Protein AF-G7VE55-F1 (afdb_monomer)

Organism: NCBI:txid1104324

pLDDT: mean 76.57, std 18.12, range [27.67, 95.88]

Solvent-accessible surface area (backbone atoms only — not comparable to full-atom values): 15806 Å² total; per-residue (Å²): 98,68,76,62,34,74,70,38,72,65,51,42,51,53,48,52,54,38,48,57,57,27,47,73,71,33,71,73,49,40,61,50,49,56,53,46,47,40,43,38,51,53,49,50,61,70,56,40,58,65,84,41,63,71,64,23,64,43,76,74,41,86,75,39,80,82,61,59,32,61,44,25,42,43,33,52,44,41,14,48,36,43,35,53,78,67,72,51,61,45,34,48,54,62,39,51,58,42,7,69,67,41,41,49,33,52,53,55,31,46,53,55,29,52,76,72,72,45,66,51,67,63,46,43,48,57,48,42,52,68,49,48,18,56,54,48,45,57,56,40,31,50,44,61,20,36,55,81,72,46,46,70,58,36,59,75,35,75,62,56,39,59,64,43,78,56,85,88,53,102,61,61,59,34,49,72,26,17,62,32,44,16,51,22,48,22,52,51,45,20,66,74,68,65,40,70,59,32,57,62,9,35,51,52,20,46,45,46,49,53,38,45,46,50,55,39,52,65,48,30,74,78,51,94,51,70,69,57,45,44,54,52,27,42,55,48,42,52,53,45,45,52,56,56,52,51,54,35,61,67,46,90,49,67,77,54,48,67,52,52,67,46,52,46,61,69,26,39,28,47,40,34,49,50,48,29,46,71,67,43,65,86,63,72,79,65,61,53,56,54,49,57,57,52,66,71,75,109

Sequence (298 aa):
MQKFLEHDPLYQELWNIAISEVSKVGPEYETWFRNIVARQMTFLLSLSPAHDWKSLLHEMYKIKDEPLVQLTFLDLAESIILQHVLSRSTVAHIYLYGSSRFRKQMIEASEKMKDAGEDFDKFHENMITKKVAPAIYSILSALNLISSVIDEKISSYPVLGKIVVSGGLRAKVTVQTGIGASFSKALLHGIASKTNLYIPGFFISTLIGNCLLAEMWSLAVAQEKIANIVQEALVRHNSLTVRITGTIKKSQKLSMRELHNHYEPADGVRDAVLAFLLINTAEKSADEIALSDLLRII

Secondary structure (DSSP, 8-state):
-HHHHTT-HHHHHHHHHHHHHHHHH-HHHHHHHHHHHHHHHHHHHHT-TTT-TTGGGSEEEEEETTTTEEEEHHHHHHHHHHHHHTT--EEHHHHHTT-HHHHHHHHHHHHHHHHTT--HHHHIIIIIIIIIHHHHHHHHHTTT---HHHHHHHTTSTTHHHH--STT----EE---HHHHHHHHHHHHHHHH-SSTHHHHHHHHHHHHHHHHHHHHHHHTT---HHHHHHHHHHHHHHHHHHHHHHHHT-S-HHHHTPPP---HHHHHHHHHHHHHHHHTTS-THHHHHHHHHTTT-

Nearest PDB structures (foldseek):
  3w9j-assembly2_E  TM=2.842E-01  e=4.969E+00  Pseudomonas aeruginosa PAO1
  5e8h-assembly1_A  TM=1.871E-01  e=2.336E+00  Arabidopsis thaliana

Foldseek 3Di:
DVVVCVVDVLSVVLVVVLLVLLVVLHPVLSVVLVQLLVLQLVLLVQLQVQPDVVSQVDFPDFQDDVLTQTDGSPLLLQLLLQCLVVVAKFFQLVSSVSGPVNVVSLVVVVVVCVVVVHDSVVSCCVRRQVPVSVVSQVSCVSLVQFDPLCQVLQCVQVLSVVSHVPPPDPTGIGHQALSSSLSSVLNVCCVVVSDPLSSVLSSLQSSLQSSLLSVLLSVLLVDDALVVLLVSLLVSSVVSCCVSLVSQCPDPDPSSNPRHNSRDSVSSSRSSSVSSCVNDSVDDNPNSVVVVVVVVVD

Structure (mmCIF, N/CA/C/O backbone):
data_AF-G7VE55-F1
#
_entry.id   AF-G7VE55-F1
#
loop_
_atom_site.group_PDB
_atom_site.id
_atom_site.type_symbol
_atom_site.label_atom_id
_atom_site.label_alt_id
_atom_site.label_comp_id
_atom_site.label_asym_id
_atom_site.label_entity_id
_atom_site.label_seq_id
_atom_site.pdbx_PDB_ins_code
_atom_site.Cartn_x
_atom_site.Cartn_y
_atom_site.Cartn_z
_atom_site.occupancy
_atom_site.B_iso_or_equiv
_atom_site.auth_seq_id
_atom_site.auth_comp_id
_atom_site.auth_asym_id
_atom_site.auth_atom_id
_atom_site.pdbx_PDB_model_num
ATOM 1 N N . MET A 1 1 ? 3.834 -13.055 10.697 1.00 84.69 1 MET A N 1
ATOM 2 C CA . MET A 1 1 ? 2.942 -12.307 11.606 1.00 84.69 1 MET A CA 1
ATOM 3 C C . MET A 1 1 ? 3.189 -12.634 13.070 1.00 84.69 1 MET A C 1
ATOM 5 O O . MET A 1 1 ? 3.577 -11.742 13.800 1.00 84.69 1 MET A O 1
ATOM 9 N N . GLN A 1 2 ? 3.058 -13.891 13.499 1.00 86.38 2 GLN A N 1
ATOM 10 C CA . GLN A 1 2 ? 3.239 -14.272 14.907 1.00 86.38 2 GLN A CA 1
ATOM 11 C C . GLN A 1 2 ? 4.578 -13.814 15.519 1.00 86.38 2 GLN A C 1
ATOM 13 O O . GLN A 1 2 ? 4.568 -13.104 16.515 1.00 86.38 2 GLN A O 1
ATOM 18 N N . LYS A 1 3 ? 5.704 -14.050 14.830 1.00 86.25 3 LYS A N 1
ATOM 19 C CA . LYS A 1 3 ? 7.027 -13.531 15.242 1.00 86.25 3 LYS A CA 1
ATOM 20 C C . LYS A 1 3 ? 7.084 -12.006 15.437 1.00 86.25 3 LYS A C 1
ATOM 22 O O . LYS A 1 3 ? 7.893 -11.525 16.216 1.00 86.25 3 LYS A O 1
ATOM 27 N N . PHE A 1 4 ? 6.274 -11.245 14.695 1.00 87.50 4 PHE A N 1
ATOM 28 C CA . PHE A 1 4 ? 6.198 -9.788 14.838 1.00 87.50 4 PHE A CA 1
ATOM 29 C C . PHE A 1 4 ? 5.395 -9.404 16.085 1.00 87.50 4 PHE A C 1
ATOM 31 O O . PHE A 1 4 ? 5.828 -8.546 16.841 1.00 87.50 4 PHE A O 1
ATOM 38 N N . LEU A 1 5 ? 4.264 -10.071 16.334 1.00 90.69 5 LEU A N 1
ATOM 39 C CA . LEU A 1 5 ? 3.436 -9.834 17.522 1.00 90.69 5 LEU A CA 1
ATOM 40 C C . LEU A 1 5 ? 4.159 -10.216 18.822 1.00 90.69 5 LEU A C 1
ATOM 42 O O . LEU A 1 5 ? 4.032 -9.522 19.821 1.00 90.69 5 LEU A O 1
ATOM 46 N N . GLU A 1 6 ? 4.966 -11.277 18.789 1.00 90.31 6 GLU A N 1
ATOM 47 C CA . GLU A 1 6 ? 5.789 -11.728 19.921 1.00 90.31 6 GLU A CA 1
ATOM 48 C C . GLU A 1 6 ? 6.955 -10.773 20.237 1.00 90.31 6 GLU A C 1
ATOM 50 O O . GLU A 1 6 ? 7.557 -10.868 21.305 1.00 90.31 6 GLU A O 1
ATOM 55 N N . HIS A 1 7 ? 7.281 -9.842 19.332 1.00 86.69 7 HIS A N 1
ATOM 56 C CA . HIS A 1 7 ? 8.402 -8.918 19.505 1.00 86.69 7 HIS A CA 1
ATOM 57 C C . HIS A 1 7 ? 8.146 -7.850 20.580 1.00 86.69 7 HIS A C 1
ATOM 59 O O . HIS A 1 7 ? 9.084 -7.400 21.239 1.00 86.69 7 HIS A O 1
ATOM 65 N N . ASP A 1 8 ? 6.891 -7.430 20.761 1.00 87.88 8 ASP A N 1
ATOM 66 C CA . ASP A 1 8 ? 6.501 -6.477 21.799 1.00 87.88 8 ASP A CA 1
ATOM 67 C C . ASP A 1 8 ? 5.078 -6.784 22.300 1.00 87.88 8 ASP A C 1
ATOM 69 O O . ASP A 1 8 ? 4.161 -6.858 21.476 1.00 87.88 8 ASP A O 1
ATOM 73 N N . PRO A 1 9 ? 4.850 -6.911 23.626 1.00 89.19 9 PRO A N 1
ATOM 74 C CA . PRO A 1 9 ? 3.518 -7.157 24.182 1.00 89.19 9 PRO A CA 1
ATOM 75 C C . PRO A 1 9 ? 2.457 -6.150 23.726 1.00 89.19 9 PRO A C 1
ATOM 77 O O . PRO A 1 9 ? 1.293 -6.522 23.574 1.00 89.19 9 PRO A O 1
ATOM 80 N N . LEU A 1 10 ? 2.852 -4.899 23.448 1.00 90.88 10 LEU A N 1
ATOM 81 C CA . LEU A 1 10 ? 1.933 -3.889 22.933 1.00 90.88 10 LEU A CA 1
ATOM 82 C C . LEU A 1 10 ? 1.351 -4.305 21.578 1.00 90.88 10 LEU A C 1
ATOM 84 O O . LEU A 1 10 ? 0.168 -4.099 21.340 1.00 90.88 10 LEU A O 1
ATOM 88 N N . TYR A 1 11 ? 2.132 -4.918 20.685 1.00 92.81 11 TYR A N 1
ATOM 89 C CA . TYR A 1 11 ? 1.616 -5.334 19.378 1.00 92.81 11 TYR A CA 1
ATOM 90 C C . TYR A 1 11 ? 0.546 -6.412 19.506 1.00 92.81 11 TYR A C 1
ATOM 92 O O . TYR A 1 11 ? -0.457 -6.358 18.796 1.00 92.81 11 TYR A O 1
ATOM 100 N N . GLN A 1 12 ? 0.730 -7.352 20.435 1.00 93.88 12 GLN A N 1
ATOM 101 C C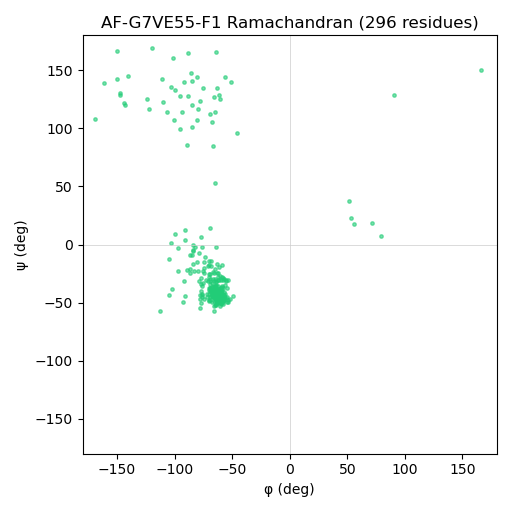A . GLN A 1 12 ? -0.273 -8.368 20.727 1.00 93.88 12 GLN A CA 1
ATOM 102 C C . GLN A 1 12 ? -1.545 -7.752 21.327 1.00 93.88 12 GLN A C 1
ATOM 104 O O . GLN A 1 12 ? -2.650 -8.146 20.959 1.00 93.88 12 GLN A O 1
ATOM 109 N N . GLU A 1 13 ? -1.408 -6.765 22.214 1.00 93.31 13 GLU A N 1
ATOM 110 C CA . GLU A 1 13 ? -2.546 -6.038 22.783 1.00 93.31 13 GLU A CA 1
ATOM 111 C C . GLU A 1 13 ? -3.335 -5.283 21.702 1.00 93.31 13 GLU A C 1
ATOM 113 O O . GLU A 1 13 ? -4.549 -5.457 21.588 1.00 93.31 13 GLU A O 1
ATOM 118 N N . LEU A 1 14 ? -2.651 -4.508 20.852 1.00 94.50 14 LEU A N 1
ATOM 119 C CA . LEU A 1 14 ? -3.276 -3.776 19.744 1.00 94.50 14 LEU A CA 1
ATOM 120 C C . LEU A 1 14 ? -3.947 -4.723 18.742 1.00 94.50 14 LEU A C 1
ATOM 122 O O . LEU A 1 14 ? -5.053 -4.450 18.275 1.00 94.50 14 LEU A O 1
ATOM 126 N N . TRP A 1 15 ? -3.308 -5.855 18.447 1.00 95.25 15 TRP A N 1
ATOM 127 C CA . TRP A 1 15 ? -3.880 -6.904 17.610 1.00 95.25 15 TRP A CA 1
ATOM 128 C C . TRP A 1 15 ? -5.181 -7.456 18.193 1.00 95.25 15 TRP A C 1
ATOM 130 O O . TRP A 1 15 ? -6.168 -7.588 17.475 1.00 95.25 15 TRP A O 1
ATOM 140 N N . ASN A 1 16 ? -5.212 -7.741 19.496 1.00 94.19 16 ASN A N 1
ATOM 141 C CA . ASN A 1 16 ? -6.403 -8.263 20.164 1.00 94.19 16 ASN A CA 1
ATOM 142 C C . ASN A 1 16 ? -7.556 -7.247 20.169 1.00 94.19 16 ASN A C 1
ATOM 144 O O . ASN A 1 16 ? -8.705 -7.639 19.971 1.00 94.19 16 ASN A O 1
ATOM 148 N N . ILE A 1 17 ? -7.256 -5.953 20.342 1.00 93.94 17 ILE A N 1
ATOM 149 C CA . ILE A 1 17 ? -8.248 -4.877 20.203 1.00 93.94 17 ILE A CA 1
ATOM 150 C C . ILE A 1 17 ? -8.840 -4.897 18.792 1.00 93.94 17 ILE A C 1
ATOM 152 O O . ILE A 1 17 ? -10.057 -4.932 18.642 1.00 93.94 17 ILE A O 1
ATOM 156 N N . ALA A 1 18 ? -7.990 -4.922 17.764 1.00 94.19 18 ALA A N 1
ATOM 157 C CA . ALA A 1 18 ? -8.434 -4.909 16.375 1.00 94.19 18 ALA A CA 1
ATOM 158 C C . ALA A 1 18 ? -9.285 -6.139 16.019 1.00 94.19 18 ALA A C 1
ATOM 160 O O . ALA A 1 18 ? -10.362 -5.993 15.449 1.00 94.19 18 ALA A O 1
ATOM 161 N N . ILE A 1 19 ? -8.851 -7.338 16.426 1.00 93.38 19 ILE A N 1
ATOM 162 C CA . ILE A 1 19 ? -9.630 -8.569 16.246 1.00 93.38 19 ILE A CA 1
ATOM 163 C C . ILE A 1 19 ? -11.000 -8.442 16.910 1.00 93.38 19 ILE A C 1
ATOM 165 O O . ILE A 1 19 ? -11.992 -8.712 16.252 1.00 93.38 19 ILE A O 1
ATOM 169 N N . SER A 1 20 ? -11.067 -7.966 18.157 1.00 92.88 20 SER A N 1
ATOM 170 C CA . SER A 1 20 ? -12.337 -7.776 18.869 1.00 92.88 20 SER A CA 1
ATOM 171 C C . SER A 1 20 ? -13.302 -6.844 18.129 1.00 92.88 20 SER A C 1
ATOM 173 O O . SER A 1 20 ? -14.504 -7.096 18.114 1.00 92.88 20 SER A O 1
ATOM 175 N N . GLU A 1 21 ? -12.807 -5.783 17.485 1.00 91.06 21 GLU A N 1
ATOM 176 C CA . GLU A 1 21 ? -13.653 -4.911 16.658 1.00 91.06 21 GLU A CA 1
ATOM 177 C C . GLU A 1 21 ? -14.156 -5.624 15.399 1.00 91.06 21 GLU A C 1
ATOM 179 O O . GLU A 1 21 ? -15.346 -5.573 15.098 1.00 91.06 21 GLU A O 1
ATOM 184 N N . VAL A 1 22 ? -13.283 -6.353 14.704 1.00 87.50 22 VAL A N 1
ATOM 185 C CA . VAL A 1 22 ? -13.653 -7.100 13.494 1.00 87.50 22 VAL A CA 1
ATOM 186 C C . VAL A 1 22 ? -14.645 -8.227 13.807 1.00 87.50 22 VAL A C 1
ATOM 188 O O . VAL A 1 22 ? -15.605 -8.416 13.062 1.00 87.50 22 VAL A O 1
ATOM 191 N N . SER A 1 23 ? -14.486 -8.922 14.937 1.00 89.19 23 SER A N 1
ATOM 192 C CA . SER A 1 23 ? -15.403 -9.973 15.398 1.00 89.19 23 SER A CA 1
ATOM 193 C C . SER A 1 23 ? -16.839 -9.476 15.576 1.00 89.19 23 SER A C 1
ATOM 195 O O . SER A 1 23 ? -17.777 -10.249 15.397 1.00 89.19 23 SER A O 1
ATOM 197 N N . LYS A 1 24 ? -17.035 -8.192 15.920 1.00 90.06 24 LYS A N 1
ATOM 198 C CA . LYS A 1 24 ? -18.376 -7.592 16.053 1.00 90.06 24 LYS A CA 1
ATOM 199 C C . LYS A 1 24 ? -19.085 -7.446 14.708 1.00 90.06 24 LYS A C 1
ATOM 201 O O . LYS A 1 24 ? -20.310 -7.382 14.692 1.00 90.06 24 LYS A O 1
ATOM 206 N N . VAL A 1 25 ? -18.332 -7.358 13.610 1.00 84.62 25 VAL A N 1
ATOM 207 C CA . VAL A 1 25 ? -18.880 -7.280 12.249 1.00 84.62 25 VAL A CA 1
ATOM 208 C C . VAL A 1 25 ? -19.315 -8.667 11.777 1.00 84.62 25 VAL A C 1
ATOM 210 O O . VAL A 1 25 ? -20.423 -8.817 11.271 1.00 84.62 25 VAL A O 1
ATOM 213 N N . GLY A 1 26 ? -18.460 -9.674 11.969 1.00 79.19 26 GLY A N 1
ATOM 214 C CA . GLY A 1 26 ? -18.761 -11.070 11.655 1.00 79.19 26 GLY A CA 1
ATOM 215 C C . GLY A 1 26 ? -17.508 -11.959 11.660 1.00 79.19 26 GLY A C 1
ATOM 216 O O . GLY A 1 26 ? -16.412 -11.479 11.349 1.00 79.19 26 GLY A O 1
ATOM 217 N N . PRO A 1 27 ? -17.630 -13.256 11.998 1.00 80.56 27 PRO A N 1
ATOM 218 C CA . PRO A 1 27 ? -16.492 -14.177 12.100 1.00 80.56 27 PRO A CA 1
ATOM 219 C C . PRO A 1 27 ? -15.733 -14.375 10.775 1.00 80.56 27 PRO A C 1
ATOM 221 O O . PRO A 1 27 ? -14.526 -14.627 10.770 1.00 80.56 27 PRO A O 1
ATOM 224 N N . GLU A 1 28 ? -16.401 -14.227 9.632 1.00 74.81 28 GLU A N 1
ATOM 225 C CA . GLU A 1 28 ? -15.794 -14.294 8.302 1.00 74.81 28 GLU A CA 1
ATOM 226 C C . GLU A 1 28 ? -14.776 -13.168 8.056 1.00 74.81 28 GLU A C 1
ATOM 228 O O . GLU A 1 28 ? -13.754 -13.384 7.392 1.00 74.81 28 GLU A O 1
ATOM 233 N N . TYR A 1 29 ? -14.992 -11.992 8.656 1.00 77.00 29 TYR A N 1
ATOM 234 C CA . TYR A 1 29 ? -14.091 -10.850 8.522 1.00 77.00 29 TYR A CA 1
ATOM 235 C C . TYR A 1 29 ? -12.807 -11.038 9.327 1.00 77.00 29 TYR A C 1
ATOM 237 O O . TYR A 1 29 ? -11.775 -10.494 8.942 1.00 77.00 29 TYR A O 1
ATOM 245 N N . GLU A 1 30 ? -12.808 -11.853 10.387 1.00 82.25 30 GLU A N 1
ATOM 246 C CA . GLU A 1 30 ? -11.589 -12.124 11.152 1.00 82.25 30 GLU A CA 1
ATOM 247 C C . GLU A 1 30 ? -10.531 -12.833 10.306 1.00 82.25 30 GLU A C 1
ATOM 249 O O . GLU A 1 30 ? -9.365 -12.436 10.293 1.00 82.25 30 GLU A O 1
ATOM 254 N N . THR A 1 31 ? -10.920 -13.885 9.581 1.00 76.00 31 THR A N 1
ATOM 255 C CA . THR A 1 31 ? -9.981 -14.643 8.739 1.00 76.00 31 THR A CA 1
ATOM 256 C C . THR A 1 31 ? -9.416 -13.756 7.634 1.00 76.00 31 THR A C 1
ATOM 258 O O . THR A 1 31 ? -8.207 -13.760 7.381 1.00 76.00 31 THR A O 1
ATOM 261 N N . TRP A 1 32 ? -10.277 -12.951 7.006 1.00 80.56 32 TRP A N 1
ATOM 262 C CA . TRP A 1 32 ? -9.867 -11.959 6.016 1.00 80.56 32 TRP A CA 1
ATOM 263 C C . TRP A 1 32 ? -8.887 -10.939 6.609 1.00 80.56 32 TRP A C 1
ATOM 265 O O . TRP A 1 32 ? -7.796 -10.760 6.065 1.00 80.56 32 TRP A O 1
ATOM 275 N N . PHE A 1 33 ? -9.228 -10.349 7.756 1.00 82.31 33 PHE A N 1
ATOM 276 C CA . PHE A 1 33 ? -8.419 -9.346 8.445 1.00 82.31 33 PHE A CA 1
ATOM 277 C C . PHE A 1 33 ? -7.025 -9.886 8.778 1.00 82.31 33 PHE A C 1
ATOM 279 O O . PHE A 1 33 ? -6.008 -9.262 8.470 1.00 82.31 33 PHE A O 1
ATOM 286 N N . ARG A 1 34 ? -6.951 -11.098 9.343 1.00 84.75 34 ARG A N 1
ATOM 287 C CA . ARG A 1 34 ? -5.673 -11.737 9.690 1.00 84.75 34 ARG A CA 1
ATOM 288 C C . ARG A 1 34 ? -4.781 -11.904 8.465 1.00 84.75 34 ARG A C 1
ATOM 290 O O . ARG A 1 34 ? -3.591 -11.587 8.518 1.00 84.75 34 ARG A O 1
ATOM 297 N N . ASN A 1 35 ? -5.361 -12.381 7.367 1.00 77.75 35 ASN A N 1
ATOM 298 C CA . ASN A 1 35 ? -4.646 -12.609 6.119 1.00 77.75 35 ASN A CA 1
ATOM 299 C C . ASN A 1 35 ? -4.172 -11.300 5.484 1.00 77.75 35 ASN A C 1
ATOM 301 O O . ASN A 1 35 ? -3.024 -11.222 5.043 1.00 77.75 35 ASN A O 1
ATOM 305 N N . ILE A 1 36 ? -5.028 -10.277 5.437 1.00 80.38 36 ILE A N 1
ATOM 306 C CA . ILE A 1 36 ? -4.693 -9.032 4.747 1.00 80.38 36 ILE A CA 1
ATOM 307 C C . ILE A 1 36 ? -3.649 -8.219 5.515 1.00 80.38 36 ILE A C 1
ATOM 309 O O . ILE A 1 36 ? -2.669 -7.784 4.912 1.00 80.38 36 ILE A O 1
ATOM 313 N N . VAL A 1 37 ? -3.763 -8.118 6.844 1.00 85.44 37 VAL A N 1
ATOM 314 C CA . VAL A 1 37 ? -2.759 -7.416 7.657 1.00 85.44 37 VAL A CA 1
ATOM 315 C C . VAL A 1 37 ? -1.415 -8.142 7.589 1.00 85.44 37 VAL A C 1
ATOM 317 O O . VAL A 1 37 ? -0.374 -7.506 7.430 1.00 85.44 37 VAL A O 1
ATOM 320 N N . ALA A 1 38 ? -1.410 -9.480 7.639 1.00 84.00 38 ALA A N 1
ATOM 321 C CA . ALA A 1 38 ? -0.177 -10.250 7.490 1.00 84.00 38 ALA A CA 1
ATOM 322 C C . ALA A 1 38 ? 0.505 -9.986 6.137 1.00 84.00 38 ALA A C 1
ATOM 324 O O . ALA A 1 38 ? 1.717 -9.780 6.106 1.00 84.00 38 ALA A O 1
ATOM 325 N N . ARG A 1 39 ? -0.258 -9.941 5.036 1.00 81.62 39 ARG A N 1
ATOM 326 C CA . ARG A 1 39 ? 0.268 -9.627 3.696 1.00 81.62 39 ARG A CA 1
ATOM 327 C C . ARG A 1 39 ? 0.837 -8.213 3.621 1.00 81.62 39 ARG A C 1
ATOM 329 O O . ARG A 1 39 ? 1.962 -8.051 3.159 1.00 81.62 39 ARG A O 1
ATOM 336 N N . GLN A 1 40 ? 0.103 -7.218 4.116 1.00 85.31 40 GLN A N 1
ATOM 337 C CA . GLN A 1 40 ? 0.536 -5.817 4.127 1.00 85.31 40 GLN A CA 1
ATOM 338 C C . GLN A 1 40 ? 1.826 -5.629 4.936 1.00 85.31 40 GLN A C 1
ATOM 340 O O . GLN A 1 40 ? 2.764 -4.987 4.465 1.00 85.31 40 GLN A O 1
ATOM 345 N N . MET A 1 41 ? 1.915 -6.250 6.117 1.00 89.56 41 MET A N 1
ATOM 346 C CA . MET A 1 41 ? 3.120 -6.204 6.947 1.00 89.56 41 MET A CA 1
ATOM 347 C C . MET A 1 41 ? 4.301 -6.931 6.310 1.00 89.56 41 MET A C 1
ATOM 349 O O . MET A 1 41 ? 5.407 -6.395 6.299 1.00 89.56 41 MET A O 1
ATOM 353 N N . THR A 1 42 ? 4.091 -8.125 5.746 1.00 84.75 42 THR A N 1
ATOM 354 C CA . THR A 1 42 ? 5.139 -8.834 4.998 1.00 84.75 42 THR A CA 1
ATOM 355 C C . THR A 1 42 ? 5.663 -7.971 3.860 1.00 84.75 42 THR A C 1
ATOM 357 O O . THR A 1 42 ? 6.872 -7.864 3.689 1.00 84.75 42 THR A O 1
ATOM 360 N N . PHE A 1 43 ? 4.772 -7.309 3.127 1.00 83.88 43 PHE A N 1
ATOM 361 C CA . PHE A 1 43 ? 5.171 -6.481 2.005 1.00 83.88 43 PHE A CA 1
ATOM 362 C C . PHE A 1 43 ? 5.948 -5.232 2.434 1.00 83.88 43 PHE A C 1
ATOM 364 O O . PHE A 1 43 ? 6.954 -4.903 1.808 1.00 83.88 43 PHE A O 1
ATOM 371 N N . LEU A 1 44 ? 5.559 -4.582 3.540 1.00 87.62 44 LEU A N 1
ATOM 372 C CA . LEU A 1 44 ? 6.333 -3.460 4.084 1.00 87.62 44 LEU A CA 1
ATOM 373 C C . LEU A 1 44 ? 7.736 -3.916 4.472 1.00 87.62 44 LEU A C 1
ATOM 375 O O . LEU A 1 44 ? 8.706 -3.237 4.155 1.00 87.62 44 LEU A O 1
ATOM 379 N N . LEU A 1 45 ? 7.850 -5.067 5.135 1.00 86.38 45 LEU A N 1
ATOM 380 C CA . LEU A 1 45 ? 9.140 -5.621 5.533 1.00 86.38 45 LEU A CA 1
ATOM 381 C C . LEU A 1 45 ? 10.010 -5.964 4.316 1.00 86.38 45 LEU A C 1
ATOM 383 O O . LEU A 1 45 ? 11.206 -5.701 4.344 1.00 86.38 45 LEU A O 1
ATOM 387 N N . SER A 1 46 ? 9.424 -6.482 3.233 1.00 83.06 46 SER A N 1
ATOM 388 C CA . SER A 1 46 ? 10.143 -6.751 1.978 1.00 83.06 46 SER A CA 1
ATOM 389 C C . SER A 1 46 ? 10.621 -5.485 1.264 1.00 83.06 46 SER A C 1
ATOM 391 O O . SER A 1 46 ? 11.638 -5.528 0.580 1.00 83.06 46 SER A O 1
ATOM 393 N N . LEU A 1 47 ? 9.906 -4.369 1.416 1.00 83.25 47 LEU A N 1
ATOM 394 C CA . LEU A 1 47 ? 10.272 -3.071 0.839 1.00 83.25 47 LEU A CA 1
ATOM 395 C C . LEU A 1 47 ? 10.958 -2.135 1.842 1.00 83.25 47 LEU A C 1
ATOM 397 O O . LEU A 1 47 ? 11.159 -0.961 1.546 1.00 83.25 47 LEU A O 1
ATOM 401 N N . SER A 1 48 ? 11.301 -2.641 3.027 1.00 79.94 48 SER A N 1
ATOM 402 C CA . SER A 1 48 ? 11.788 -1.857 4.154 1.00 79.94 48 SER A CA 1
ATOM 403 C C . SER A 1 48 ? 13.190 -1.299 3.874 1.00 79.94 48 SER A C 1
ATOM 405 O O . SER A 1 48 ? 14.160 -2.060 3.862 1.00 79.94 48 SER A O 1
ATOM 407 N N . PRO A 1 49 ? 13.354 0.029 3.730 1.00 67.19 49 PRO A N 1
ATOM 408 C CA . PRO A 1 49 ? 14.671 0.639 3.533 1.00 67.19 49 PRO A CA 1
ATOM 409 C C . PRO A 1 49 ? 15.633 0.482 4.720 1.00 67.19 49 PRO A C 1
ATOM 411 O O . PRO A 1 49 ? 16.843 0.649 4.582 1.00 67.19 49 PRO A O 1
ATOM 414 N N . ALA A 1 50 ? 15.102 0.224 5.913 1.00 61.72 50 ALA A N 1
ATOM 415 C CA . ALA A 1 50 ? 15.818 0.476 7.159 1.00 61.72 50 ALA A CA 1
ATOM 416 C C . ALA A 1 50 ? 16.732 -0.666 7.626 1.00 61.72 50 ALA A C 1
ATOM 418 O O . ALA A 1 50 ? 17.508 -0.475 8.559 1.00 61.72 50 ALA A O 1
ATOM 419 N N . HIS A 1 51 ? 16.668 -1.830 6.978 1.00 55.53 51 HIS A N 1
ATOM 420 C CA . HIS A 1 51 ? 17.536 -2.959 7.317 1.00 55.53 51 HIS A CA 1
ATOM 421 C C . HIS A 1 51 ? 18.695 -3.112 6.333 1.00 55.53 51 HIS A C 1
ATOM 423 O O . HIS A 1 51 ? 19.808 -3.379 6.774 1.00 55.53 51 HIS A O 1
ATOM 429 N N . ASP A 1 52 ? 18.469 -2.889 5.034 1.00 66.88 52 ASP A N 1
ATOM 430 C CA . ASP A 1 52 ? 19.542 -2.869 4.041 1.00 66.88 52 ASP A CA 1
ATOM 431 C C . ASP A 1 52 ? 19.047 -2.339 2.687 1.00 66.88 52 ASP A C 1
ATOM 433 O O . ASP A 1 52 ? 18.366 -3.044 1.942 1.00 66.88 52 ASP A O 1
ATOM 437 N N . TRP A 1 53 ? 19.437 -1.123 2.305 1.00 73.19 53 TRP A N 1
ATOM 438 C CA . TRP A 1 53 ? 19.114 -0.590 0.976 1.00 73.19 53 TRP A CA 1
ATOM 439 C C . TRP A 1 53 ? 19.663 -1.454 -0.162 1.00 73.19 53 TRP A C 1
ATOM 441 O O . TRP A 1 53 ? 19.091 -1.482 -1.251 1.00 73.19 53 TRP A O 1
ATOM 451 N N . LYS A 1 54 ? 20.770 -2.174 0.075 1.00 78.12 54 LYS A N 1
ATOM 452 C CA . LYS A 1 54 ? 21.338 -3.086 -0.920 1.00 78.12 54 LYS A CA 1
ATOM 453 C C . LYS A 1 54 ? 20.438 -4.294 -1.137 1.00 78.12 54 LYS A C 1
ATOM 455 O O . LYS A 1 54 ? 20.360 -4.769 -2.264 1.00 78.12 54 LYS A O 1
ATOM 460 N N . SER A 1 55 ? 19.706 -4.743 -0.117 1.00 78.88 55 SER A N 1
ATOM 461 C CA . SER A 1 55 ? 18.725 -5.824 -0.269 1.00 78.88 55 SER A CA 1
ATOM 462 C C . SER A 1 55 ? 17.593 -5.446 -1.232 1.00 78.88 55 SER A C 1
ATOM 464 O O . SER A 1 55 ? 17.122 -6.295 -1.985 1.00 78.88 55 SER A O 1
ATOM 466 N N . LEU A 1 56 ? 17.234 -4.158 -1.313 1.00 84.06 56 LEU A N 1
ATOM 467 C CA . LEU A 1 56 ? 16.244 -3.666 -2.275 1.00 84.06 56 LEU A CA 1
ATOM 468 C C . LEU A 1 56 ? 16.753 -3.688 -3.724 1.00 84.06 56 LEU A C 1
ATOM 470 O O . LEU A 1 56 ? 15.952 -3.655 -4.655 1.00 84.06 56 LEU A O 1
ATOM 474 N N . LEU A 1 57 ? 18.067 -3.781 -3.951 1.00 86.44 57 LEU A N 1
ATOM 475 C CA . LEU A 1 57 ? 18.634 -3.973 -5.290 1.00 86.44 57 LEU A CA 1
ATOM 476 C C . LEU A 1 57 ? 18.496 -5.415 -5.795 1.00 86.44 57 LEU A C 1
ATOM 478 O O . LEU A 1 57 ? 18.903 -5.687 -6.923 1.00 86.44 57 LEU A O 1
ATOM 482 N N . HIS A 1 58 ? 17.935 -6.328 -4.998 1.00 87.81 58 HIS A N 1
ATOM 483 C CA . HIS A 1 58 ? 17.671 -7.685 -5.450 1.00 87.81 58 HIS A CA 1
ATOM 484 C C . HIS A 1 58 ? 16.661 -7.692 -6.604 1.00 87.81 58 HIS A C 1
ATOM 486 O O . HIS A 1 58 ? 15.642 -6.991 -6.572 1.00 87.81 58 HIS A O 1
ATOM 492 N N . GLU A 1 59 ? 16.974 -8.477 -7.632 1.00 89.06 59 GLU A N 1
ATOM 493 C CA . GLU A 1 59 ? 16.157 -8.608 -8.831 1.00 89.06 59 GLU A CA 1
ATOM 494 C C . GLU A 1 59 ? 14.815 -9.263 -8.485 1.00 89.06 59 GLU A C 1
ATOM 496 O O . GLU A 1 59 ? 14.753 -10.329 -7.879 1.00 89.06 59 GLU A O 1
ATOM 501 N N . MET A 1 60 ? 13.729 -8.605 -8.883 1.00 85.31 60 MET A N 1
ATOM 502 C CA . MET A 1 60 ? 12.387 -9.178 -8.894 1.00 85.31 60 MET A CA 1
ATOM 503 C C . MET A 1 60 ? 12.092 -9.841 -10.238 1.00 85.31 60 MET A C 1
ATOM 505 O O . MET A 1 60 ? 11.515 -10.923 -10.285 1.00 85.31 60 MET A O 1
ATOM 509 N N . TYR A 1 61 ? 12.458 -9.160 -11.329 1.00 85.88 61 TYR A N 1
ATOM 510 C CA . TYR A 1 61 ? 12.253 -9.631 -12.694 1.00 85.88 61 TYR A CA 1
ATOM 511 C C . TYR A 1 61 ? 13.415 -9.217 -13.587 1.00 85.88 61 TYR A C 1
ATOM 513 O O . TYR A 1 61 ? 13.626 -8.024 -13.813 1.00 85.88 61 TYR A O 1
ATOM 521 N N . LYS A 1 62 ? 14.080 -10.201 -14.194 1.00 89.75 62 LYS A N 1
ATOM 522 C CA . LYS A 1 62 ? 14.916 -9.970 -15.370 1.00 89.75 62 LYS A CA 1
ATOM 523 C C . LYS A 1 62 ? 14.046 -9.825 -16.609 1.00 89.75 62 LYS A C 1
ATOM 525 O O . LYS A 1 62 ? 13.248 -10.712 -16.923 1.00 89.75 62 LYS A O 1
ATOM 530 N N . ILE A 1 63 ? 14.178 -8.704 -17.306 1.00 90.06 63 ILE A N 1
ATOM 531 C CA . ILE A 1 63 ? 13.352 -8.382 -18.476 1.00 90.06 63 ILE A CA 1
ATOM 532 C C . ILE A 1 63 ? 14.168 -8.566 -19.752 1.00 90.06 63 ILE A C 1
ATOM 534 O O . ILE A 1 63 ? 13.664 -9.150 -20.712 1.00 90.06 63 ILE A O 1
ATOM 538 N N . LYS A 1 64 ? 15.420 -8.103 -19.750 1.00 88.75 64 LYS A N 1
ATOM 539 C CA . LYS A 1 64 ? 16.369 -8.266 -20.853 1.00 88.75 64 LYS A CA 1
ATOM 540 C C . LYS A 1 64 ? 17.799 -8.311 -20.320 1.00 88.75 64 LYS A C 1
ATOM 542 O O . LYS A 1 64 ? 18.111 -7.598 -19.370 1.00 88.75 64 LYS A O 1
ATOM 547 N N . ASP A 1 65 ? 18.637 -9.153 -20.923 1.00 85.75 65 ASP A N 1
ATOM 548 C CA . ASP A 1 65 ? 20.045 -9.320 -20.543 1.00 85.75 65 ASP A CA 1
ATOM 549 C C . ASP A 1 65 ? 20.923 -8.178 -21.066 1.00 85.75 65 ASP A C 1
ATOM 551 O O . ASP A 1 65 ? 21.648 -7.552 -20.296 1.00 85.75 65 ASP A O 1
ATOM 555 N N . GLU A 1 66 ? 20.820 -7.874 -22.360 1.00 85.44 66 GLU A N 1
ATOM 556 C CA . GLU A 1 66 ? 21.593 -6.826 -23.025 1.00 85.44 66 GLU A CA 1
ATOM 557 C C . GLU A 1 66 ? 20.727 -6.115 -24.074 1.00 85.44 66 GLU A C 1
ATOM 559 O O . GLU A 1 66 ? 20.253 -6.771 -25.002 1.00 85.44 66 GLU A O 1
ATOM 564 N N . PRO A 1 67 ? 20.497 -4.793 -23.962 1.00 84.19 67 PRO A N 1
ATOM 565 C CA . PRO A 1 67 ? 20.701 -3.948 -22.777 1.00 84.19 67 PRO A CA 1
ATOM 566 C C . PRO A 1 67 ? 20.033 -4.517 -21.518 1.00 84.19 67 PRO A C 1
ATOM 568 O O . PRO A 1 67 ? 18.905 -5.006 -21.587 1.00 84.19 67 PRO A O 1
ATOM 571 N N . LEU A 1 68 ? 20.719 -4.422 -20.372 1.00 87.88 68 LEU A N 1
ATOM 572 C CA . LEU A 1 68 ? 20.185 -4.896 -19.098 1.00 87.88 68 LEU A CA 1
ATOM 573 C C . LEU A 1 68 ? 18.959 -4.070 -18.707 1.00 87.88 68 LEU A C 1
ATOM 575 O O . LEU A 1 68 ? 19.070 -2.891 -18.372 1.00 87.88 68 LEU A O 1
ATOM 579 N N . VAL A 1 69 ? 17.808 -4.733 -18.686 1.00 91.06 69 VAL A N 1
ATOM 580 C CA . VAL A 1 69 ? 16.568 -4.206 -18.125 1.00 91.06 69 VAL A CA 1
ATOM 581 C C . VAL A 1 69 ? 16.120 -5.176 -17.049 1.00 91.06 69 VAL A C 1
ATOM 583 O O . VAL A 1 69 ? 15.819 -6.340 -17.324 1.00 91.06 69 VAL A O 1
ATOM 586 N N . GLN A 1 70 ? 16.075 -4.697 -15.814 1.00 91.88 70 GLN A N 1
ATOM 587 C CA . GLN A 1 70 ? 15.647 -5.487 -14.669 1.00 91.88 70 GLN A CA 1
ATOM 588 C C . GLN A 1 70 ? 14.812 -4.638 -13.725 1.00 91.88 70 GLN A C 1
ATOM 590 O O . GLN A 1 70 ? 15.099 -3.463 -13.505 1.00 91.88 70 GLN A O 1
ATOM 595 N N . LEU A 1 71 ? 13.818 -5.264 -13.116 1.00 88.25 71 LEU A N 1
ATOM 596 C CA . LEU A 1 71 ? 13.035 -4.668 -12.052 1.00 88.25 71 LEU A CA 1
ATOM 597 C C . LEU A 1 71 ? 13.529 -5.179 -10.702 1.00 88.25 71 LEU A C 1
ATOM 599 O O . LEU A 1 71 ? 13.684 -6.387 -10.531 1.00 88.25 71 LEU A O 1
ATOM 603 N N . THR A 1 72 ? 13.734 -4.286 -9.740 1.00 89.94 72 THR A N 1
ATOM 604 C CA . THR A 1 72 ? 14.116 -4.625 -8.361 1.00 89.94 72 THR A CA 1
ATOM 605 C C . THR A 1 72 ? 13.081 -4.138 -7.349 1.00 89.94 72 THR A C 1
ATOM 607 O O . THR A 1 72 ? 12.197 -3.338 -7.665 1.00 89.94 72 THR A O 1
ATOM 610 N N . PHE A 1 73 ? 13.208 -4.589 -6.098 1.00 86.44 73 PHE A N 1
ATOM 611 C CA . PHE A 1 73 ? 12.362 -4.109 -4.999 1.00 86.44 73 PHE A CA 1
ATOM 612 C C . PHE A 1 73 ? 12.522 -2.603 -4.750 1.00 86.44 73 PHE A C 1
ATOM 614 O O . PHE A 1 73 ? 11.557 -1.936 -4.380 1.00 86.44 73 PHE A O 1
ATOM 621 N N . LEU A 1 74 ? 13.710 -2.048 -5.014 1.00 87.50 74 LEU A N 1
ATOM 622 C CA . LEU A 1 74 ? 13.964 -0.611 -4.966 1.00 87.50 74 LEU A CA 1
ATOM 623 C C . LEU A 1 74 ? 13.092 0.130 -5.977 1.00 87.50 74 LEU A C 1
ATOM 625 O O . LEU A 1 74 ? 12.469 1.125 -5.616 1.00 87.50 74 LEU A O 1
ATOM 629 N N . ASP A 1 75 ? 13.014 -0.358 -7.217 1.00 87.56 75 ASP A N 1
ATOM 630 C CA . ASP A 1 75 ? 12.208 0.305 -8.243 1.00 87.56 75 ASP A CA 1
ATOM 631 C C . ASP A 1 75 ? 10.728 0.316 -7.854 1.00 87.56 75 ASP A C 1
ATOM 633 O O . ASP A 1 75 ? 10.025 1.308 -8.059 1.00 87.56 75 ASP A O 1
ATOM 637 N N . LEU A 1 76 ? 10.255 -0.783 -7.261 1.00 85.62 76 LEU A N 1
ATOM 638 C CA . LEU A 1 76 ? 8.888 -0.891 -6.777 1.00 85.62 76 LEU A CA 1
ATOM 639 C C . LEU A 1 76 ? 8.621 0.079 -5.620 1.00 85.62 76 LEU A C 1
ATOM 641 O O . LEU A 1 76 ? 7.620 0.793 -5.653 1.00 85.62 76 LEU A O 1
ATOM 645 N N . ALA A 1 77 ? 9.526 0.156 -4.641 1.00 86.19 77 ALA A N 1
ATOM 646 C CA . ALA A 1 77 ? 9.432 1.101 -3.531 1.00 86.19 77 ALA A CA 1
ATOM 647 C C . ALA A 1 77 ? 9.445 2.559 -4.023 1.00 86.19 77 ALA A C 1
ATOM 649 O O . ALA A 1 77 ? 8.548 3.322 -3.674 1.00 86.19 77 ALA A O 1
ATOM 650 N N . GLU A 1 78 ? 10.392 2.942 -4.889 1.00 85.81 78 GLU A N 1
ATOM 651 C CA . GLU A 1 78 ? 10.447 4.285 -5.491 1.00 85.81 78 GLU A CA 1
ATOM 652 C C . GLU A 1 78 ? 9.155 4.626 -6.234 1.00 85.81 78 GLU A C 1
ATOM 654 O O . GLU A 1 78 ? 8.643 5.739 -6.123 1.00 85.81 78 GLU A O 1
ATOM 659 N N . SER A 1 79 ? 8.602 3.659 -6.964 1.00 83.50 79 SER A N 1
ATOM 660 C CA . SER A 1 79 ? 7.364 3.844 -7.715 1.00 83.50 79 SER A CA 1
ATOM 661 C C . SER A 1 79 ? 6.162 4.065 -6.794 1.00 83.50 79 SER A C 1
ATOM 663 O O . SER A 1 79 ? 5.404 5.010 -7.006 1.00 83.50 79 SER A O 1
ATOM 665 N N . ILE A 1 80 ? 6.023 3.266 -5.729 1.00 81.81 80 ILE A N 1
ATOM 666 C CA . ILE A 1 80 ? 4.980 3.420 -4.698 1.00 81.81 80 ILE A CA 1
ATOM 667 C C . ILE A 1 80 ? 5.035 4.802 -4.037 1.00 81.81 80 ILE A C 1
ATOM 669 O O . ILE A 1 80 ? 4.005 5.447 -3.816 1.00 81.81 80 ILE A O 1
ATOM 673 N N . ILE A 1 81 ? 6.244 5.258 -3.726 1.00 83.56 81 ILE A N 1
ATOM 674 C CA . ILE A 1 81 ? 6.506 6.557 -3.112 1.00 83.56 81 ILE A CA 1
ATOM 675 C C . ILE A 1 81 ? 6.166 7.688 -4.084 1.00 83.56 81 ILE A C 1
ATOM 677 O O . ILE A 1 81 ? 5.433 8.608 -3.723 1.00 83.56 81 ILE A O 1
ATOM 681 N N . LEU A 1 82 ? 6.651 7.619 -5.326 1.00 80.62 82 LEU A N 1
ATOM 682 C CA . LEU A 1 82 ? 6.457 8.695 -6.292 1.00 80.62 82 LEU A CA 1
ATOM 683 C C . LEU A 1 82 ? 4.981 8.886 -6.651 1.00 80.62 82 LEU A C 1
ATOM 685 O O . LEU A 1 82 ? 4.526 10.023 -6.742 1.00 80.62 82 LEU A O 1
ATOM 689 N N . GLN A 1 83 ? 4.219 7.803 -6.826 1.00 74.50 83 GLN A N 1
ATOM 690 C CA . GLN A 1 83 ? 2.787 7.920 -7.126 1.00 74.50 83 GLN A CA 1
ATOM 691 C C . GLN A 1 83 ? 2.024 8.630 -6.004 1.00 74.50 83 GLN A C 1
ATOM 693 O O . GLN A 1 83 ? 1.165 9.463 -6.291 1.00 74.50 83 GLN A O 1
ATOM 698 N N . HIS A 1 84 ? 2.394 8.364 -4.747 1.00 79.31 84 HIS A N 1
ATOM 699 C CA . HIS A 1 84 ? 1.836 9.076 -3.602 1.00 79.31 84 HIS A CA 1
ATOM 700 C C . HIS A 1 84 ? 2.173 10.567 -3.629 1.00 79.31 84 HIS A C 1
ATOM 702 O O . HIS A 1 84 ? 1.274 11.392 -3.526 1.00 79.31 84 HIS A O 1
ATOM 708 N N . VAL A 1 85 ? 3.452 10.914 -3.814 1.00 76.00 85 VAL A N 1
ATOM 709 C CA . VAL A 1 85 ? 3.916 12.314 -3.856 1.00 76.00 85 VAL A CA 1
ATOM 710 C C . VAL A 1 85 ? 3.228 13.106 -4.967 1.00 76.00 85 VAL A C 1
ATOM 712 O O . VAL A 1 85 ? 2.938 14.286 -4.805 1.00 76.00 85 VAL A O 1
ATOM 715 N N . LEU A 1 86 ? 2.960 12.462 -6.102 1.00 68.56 86 LEU A N 1
ATOM 716 C CA . LEU A 1 86 ? 2.281 13.090 -7.231 1.00 68.56 86 LEU A CA 1
ATOM 717 C C . LEU A 1 86 ? 0.751 13.072 -7.109 1.00 68.56 86 LEU A C 1
ATOM 719 O O . LEU A 1 86 ? 0.087 13.633 -7.981 1.00 68.56 86 LEU A O 1
ATOM 723 N N . SER A 1 87 ? 0.190 12.423 -6.085 1.00 64.94 87 SER A N 1
ATOM 724 C CA . SER A 1 87 ? -1.251 12.186 -5.926 1.00 64.94 87 SER A CA 1
ATOM 725 C C . SER A 1 87 ? -1.898 11.564 -7.172 1.00 64.94 87 SER A C 1
ATOM 727 O O . SER A 1 87 ? -3.020 11.911 -7.544 1.00 64.94 87 SER A O 1
ATOM 729 N N . ARG A 1 88 ? -1.189 10.659 -7.863 1.00 56.16 88 ARG A N 1
ATOM 730 C CA . ARG A 1 88 ? -1.639 10.083 -9.143 1.00 56.16 88 ARG A CA 1
ATOM 731 C C . ARG A 1 88 ? -2.176 8.665 -8.978 1.00 56.16 88 ARG A C 1
ATOM 733 O O . ARG A 1 88 ? -1.547 7.812 -8.360 1.00 56.16 88 ARG A O 1
ATOM 740 N N . SER A 1 89 ? -3.314 8.406 -9.623 1.00 56.12 89 SER A N 1
ATOM 741 C CA . SER A 1 89 ? -3.690 7.051 -10.048 1.00 56.12 89 SER A CA 1
ATOM 742 C C . SER A 1 89 ? -3.042 6.781 -11.405 1.00 56.12 89 SER A C 1
ATOM 744 O O . SER A 1 89 ? -2.939 7.686 -12.236 1.00 56.12 89 SER A O 1
ATOM 746 N N . THR A 1 90 ? -2.550 5.566 -11.638 1.00 52.03 90 THR A N 1
ATOM 747 C CA . THR A 1 90 ? -1.802 5.262 -12.867 1.00 52.03 90 THR A CA 1
ATOM 748 C C . THR A 1 90 ? -1.953 3.809 -13.288 1.00 52.03 90 THR A C 1
ATOM 750 O O . THR A 1 90 ? -2.400 2.984 -12.513 1.00 52.03 90 THR A O 1
ATOM 753 N N . VAL A 1 91 ? -1.564 3.458 -14.506 1.00 57.09 91 VAL A N 1
ATOM 754 C CA . VAL A 1 91 ? -1.529 2.062 -14.969 1.00 57.09 91 VAL A CA 1
ATOM 755 C C . VAL A 1 91 ? -0.258 1.386 -14.448 1.00 57.09 91 VAL A C 1
ATOM 757 O O . VAL A 1 91 ? 0.786 2.027 -14.437 1.00 57.09 91 VAL A O 1
ATOM 760 N N . ALA A 1 92 ? -0.261 0.100 -14.073 1.00 56.59 92 ALA A N 1
ATOM 761 C CA . ALA A 1 92 ? 0.937 -0.537 -13.505 1.00 56.59 92 ALA A CA 1
ATOM 762 C C . ALA A 1 92 ? 2.165 -0.550 -14.427 1.00 56.59 92 ALA A C 1
ATOM 764 O O . ALA A 1 92 ? 3.277 -0.536 -13.918 1.00 56.59 92 ALA A O 1
ATOM 765 N N . HIS A 1 93 ? 2.031 -0.540 -15.758 1.00 56.28 93 HIS A N 1
ATOM 766 C CA . HIS A 1 93 ? 3.227 -0.375 -16.596 1.00 56.28 93 HIS A CA 1
ATOM 767 C C . HIS A 1 93 ? 3.802 1.047 -16.478 1.00 56.28 93 HIS A C 1
ATOM 769 O O . HIS A 1 93 ? 5.012 1.186 -16.388 1.00 56.28 93 HIS A O 1
ATOM 775 N N . ILE A 1 94 ? 2.956 2.085 -16.375 1.00 60.44 94 ILE A N 1
ATOM 776 C CA . ILE A 1 94 ? 3.363 3.477 -16.087 1.00 60.44 94 ILE A CA 1
ATOM 777 C C . ILE A 1 94 ? 3.919 3.592 -14.663 1.00 60.44 94 ILE A C 1
ATOM 779 O O . ILE A 1 94 ? 4.858 4.342 -14.407 1.00 60.44 94 ILE A O 1
ATOM 783 N N . TYR A 1 95 ? 3.382 2.792 -13.745 1.00 67.19 95 TYR A N 1
ATOM 784 C CA . TYR A 1 95 ? 3.835 2.695 -12.367 1.00 67.19 95 TYR A CA 1
ATOM 785 C C . TYR A 1 95 ? 5.314 2.336 -12.285 1.00 67.19 95 TYR A C 1
ATOM 787 O O . TYR A 1 95 ? 6.028 2.978 -11.530 1.00 67.19 95 TYR A O 1
ATOM 795 N N . LEU A 1 96 ? 5.793 1.394 -13.108 1.00 68.50 96 LEU A N 1
ATOM 796 C CA . LEU A 1 96 ? 7.208 0.995 -13.156 1.00 68.50 96 LEU A CA 1
ATOM 797 C C . LEU A 1 96 ? 8.143 2.151 -13.520 1.00 68.50 96 LEU A C 1
ATOM 799 O O . LEU A 1 96 ? 9.275 2.224 -13.044 1.00 68.50 96 LEU A O 1
ATOM 803 N N . TYR A 1 97 ? 7.653 3.101 -14.315 1.00 73.69 97 TYR A N 1
ATOM 804 C CA . TYR A 1 97 ? 8.386 4.317 -14.646 1.00 73.69 97 TYR A CA 1
ATOM 805 C C . TYR A 1 97 ? 8.381 5.337 -13.514 1.00 73.69 97 TYR A C 1
ATOM 807 O O . TYR A 1 97 ? 8.869 6.444 -13.712 1.00 73.69 97 TYR A O 1
ATOM 815 N N . GLY A 1 98 ? 7.864 5.006 -12.330 1.00 75.06 98 GLY A N 1
ATOM 816 C CA . GLY A 1 98 ? 8.066 5.802 -11.130 1.00 75.06 98 GLY A CA 1
ATOM 817 C C . GLY A 1 98 ? 9.510 5.745 -10.627 1.00 75.06 98 GLY A C 1
ATOM 818 O O . GLY A 1 98 ? 10.025 6.749 -10.130 1.00 75.06 98 GLY A O 1
ATOM 819 N N . SER A 1 99 ? 10.211 4.637 -10.868 1.00 85.81 99 SER A N 1
ATOM 820 C CA . SER A 1 99 ? 11.616 4.503 -10.495 1.00 85.81 99 SER A CA 1
ATOM 821 C C . SER A 1 99 ? 12.562 5.261 -11.419 1.00 85.81 99 SER A C 1
ATOM 823 O O . SER A 1 99 ? 12.491 5.17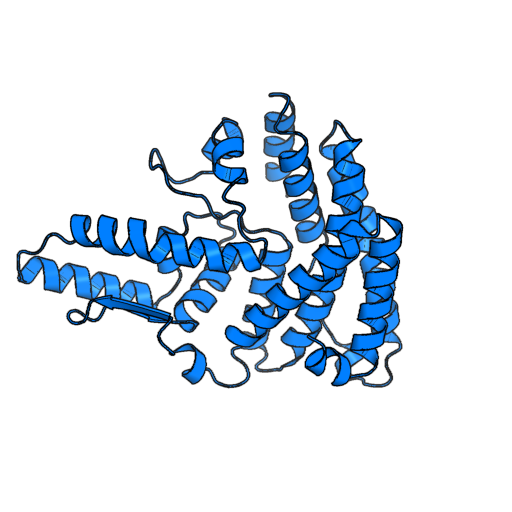6 -12.647 1.00 85.81 99 SER A O 1
ATOM 825 N N . SER A 1 100 ? 13.514 5.968 -10.813 1.00 85.75 100 SER A N 1
ATOM 826 C CA . SER A 1 100 ? 14.572 6.675 -11.536 1.00 85.75 100 SER A CA 1
ATOM 827 C C . SER A 1 100 ? 15.536 5.716 -12.240 1.00 85.75 100 SER A C 1
ATOM 829 O O . SER A 1 100 ? 15.880 5.926 -13.406 1.00 85.75 100 SER A O 1
ATOM 831 N N . ARG A 1 101 ? 15.916 4.631 -11.556 1.00 90.38 101 ARG A N 1
ATOM 832 C CA . ARG A 1 101 ? 16.813 3.590 -12.063 1.00 90.38 101 ARG A CA 1
ATOM 833 C C . ARG A 1 101 ? 16.179 2.844 -13.229 1.00 90.38 101 ARG A C 1
ATOM 835 O O . ARG A 1 101 ? 16.810 2.720 -14.278 1.00 90.38 101 ARG A O 1
ATOM 842 N N . PHE A 1 102 ? 14.928 2.408 -13.067 1.00 89.38 102 PHE A N 1
ATOM 843 C CA . PHE A 1 102 ? 14.201 1.706 -14.123 1.00 89.38 102 PHE A CA 1
ATOM 844 C C . PHE A 1 102 ? 14.015 2.583 -15.369 1.00 89.38 102 PHE A C 1
ATOM 846 O O . PHE A 1 102 ? 14.314 2.143 -16.477 1.00 89.38 102 PHE A O 1
ATOM 853 N N . ARG A 1 103 ? 13.622 3.859 -15.202 1.00 88.75 103 ARG A N 1
ATOM 854 C CA . ARG A 1 103 ? 13.536 4.822 -16.318 1.00 88.75 103 ARG A CA 1
ATOM 855 C C . ARG A 1 103 ? 14.853 4.930 -17.083 1.00 88.75 103 ARG A C 1
ATOM 857 O O . ARG A 1 103 ? 14.839 4.896 -18.309 1.00 88.75 103 ARG A O 1
ATOM 864 N N . LYS A 1 104 ? 15.980 5.035 -16.372 1.00 88.88 104 LYS A N 1
ATOM 865 C CA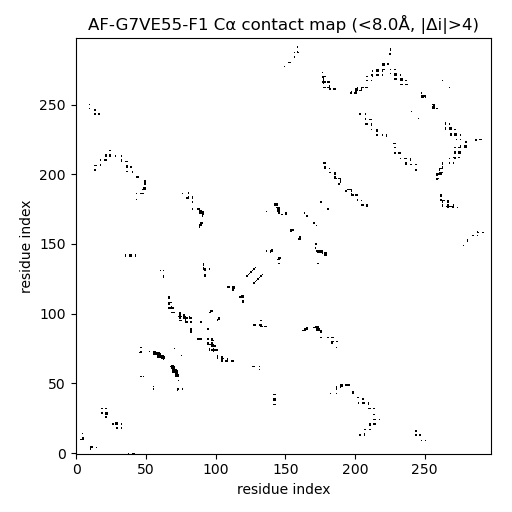 . LYS A 1 104 ? 17.305 5.125 -16.996 1.00 88.88 104 LYS A CA 1
ATOM 866 C C . LYS A 1 104 ? 17.625 3.877 -17.826 1.00 88.88 104 LYS A C 1
ATOM 868 O O . LYS A 1 104 ? 18.013 4.016 -18.980 1.00 88.88 104 LYS A O 1
ATOM 873 N N . GLN A 1 105 ? 17.391 2.682 -17.278 1.00 92.00 105 GLN A N 1
ATOM 874 C CA . GLN A 1 105 ? 17.590 1.425 -18.012 1.00 92.00 105 GLN A CA 1
ATOM 875 C C . GLN A 1 105 ? 16.701 1.331 -19.255 1.00 92.00 105 GLN A C 1
ATOM 877 O O . GLN A 1 105 ? 17.161 0.882 -20.297 1.00 92.00 105 GLN A O 1
ATOM 882 N N . MET A 1 106 ? 15.446 1.783 -19.177 1.00 89.44 106 MET A N 1
ATOM 883 C CA . MET A 1 106 ? 14.536 1.772 -20.326 1.00 89.44 106 MET A CA 1
ATOM 884 C C . MET A 1 106 ? 14.963 2.749 -21.432 1.00 89.44 106 MET A C 1
ATOM 886 O O . MET A 1 106 ? 14.831 2.410 -22.606 1.00 89.44 106 MET A O 1
ATOM 890 N N . ILE A 1 107 ? 15.501 3.924 -21.081 1.00 88.62 107 ILE A N 1
ATOM 891 C CA . ILE A 1 107 ? 16.057 4.883 -22.054 1.00 88.62 107 ILE A CA 1
ATOM 892 C C . ILE A 1 107 ? 17.278 4.276 -22.750 1.00 88.62 107 ILE A C 1
ATOM 894 O O . ILE A 1 107 ? 17.302 4.194 -23.976 1.00 88.62 107 ILE A O 1
ATOM 898 N N . GLU A 1 108 ? 18.242 3.767 -21.976 1.00 91.44 108 GLU A N 1
ATOM 899 C CA . GLU A 1 108 ? 19.427 3.091 -22.522 1.00 91.44 108 GLU A CA 1
ATOM 900 C C . GLU A 1 108 ? 19.037 1.885 -23.387 1.00 91.44 108 GLU A C 1
ATOM 902 O O . GLU A 1 108 ? 19.668 1.607 -24.409 1.00 91.44 108 GLU A O 1
ATOM 907 N N . ALA A 1 109 ? 17.979 1.166 -22.998 1.00 91.81 109 ALA A N 1
ATOM 908 C CA . ALA A 1 109 ? 17.477 0.047 -23.769 1.00 91.81 109 ALA A CA 1
ATOM 909 C C . ALA A 1 109 ? 16.879 0.484 -25.105 1.00 91.81 109 ALA A C 1
ATOM 911 O O . ALA A 1 109 ? 17.176 -0.128 -26.128 1.00 91.81 109 ALA A O 1
ATOM 912 N N . SER A 1 110 ? 16.088 1.558 -25.108 1.00 92.12 110 SER A N 1
ATOM 913 C CA . SER A 1 110 ? 15.520 2.129 -26.328 1.00 92.12 110 SER A CA 1
ATOM 914 C C . SER A 1 110 ? 16.600 2.570 -27.312 1.00 92.12 110 SER A C 1
ATOM 916 O O . SER A 1 110 ? 16.456 2.320 -28.507 1.00 92.12 110 SER A O 1
ATOM 918 N N . GLU A 1 111 ? 17.669 3.207 -26.831 1.00 92.50 111 GLU A N 1
ATOM 919 C CA . GLU A 1 111 ? 18.777 3.673 -27.672 1.00 92.50 111 GLU A CA 1
ATOM 920 C C . GLU A 1 111 ? 19.535 2.496 -28.293 1.00 92.50 111 GLU A C 1
ATOM 922 O O . GLU A 1 111 ? 19.627 2.396 -29.515 1.00 92.50 111 GLU A O 1
ATOM 927 N N . LYS A 1 112 ? 19.986 1.534 -27.476 1.00 93.44 112 LYS A N 1
ATOM 928 C CA . LYS A 1 112 ? 20.762 0.388 -27.982 1.00 93.44 112 LYS A CA 1
ATOM 929 C C . LYS A 1 112 ? 19.956 -0.527 -28.897 1.00 93.44 112 LYS A C 1
ATOM 931 O O . LYS A 1 112 ? 20.501 -1.076 -29.848 1.00 93.44 112 LYS A O 1
ATOM 936 N N . MET A 1 113 ? 18.666 -0.707 -28.619 1.00 93.12 113 MET A N 1
ATOM 937 C CA . MET A 1 113 ? 17.792 -1.502 -29.482 1.00 93.12 113 MET A CA 1
ATOM 938 C C . MET A 1 113 ? 17.589 -0.832 -30.836 1.00 93.12 113 MET A C 1
ATOM 940 O O . MET A 1 113 ? 17.651 -1.504 -31.860 1.00 93.12 113 MET A O 1
ATOM 944 N N . LYS A 1 114 ? 17.429 0.494 -30.850 1.00 91.44 114 LYS A N 1
ATOM 945 C CA . LYS A 1 114 ? 17.349 1.260 -32.092 1.00 91.44 114 LYS A CA 1
ATOM 946 C C . LYS A 1 114 ? 18.628 1.120 -32.923 1.00 91.44 114 LYS A C 1
ATOM 948 O O . LYS A 1 114 ? 18.529 0.881 -34.123 1.00 91.44 114 LYS A O 1
ATOM 953 N N . ASP A 1 115 ? 19.798 1.201 -32.292 1.00 93.25 115 ASP A N 1
ATOM 954 C CA . ASP A 1 115 ? 21.092 1.021 -32.968 1.00 93.25 115 ASP A CA 1
ATOM 955 C C . ASP A 1 115 ? 21.272 -0.401 -33.528 1.00 93.25 115 ASP A C 1
ATOM 957 O O . ASP A 1 115 ? 21.883 -0.588 -34.580 1.00 93.25 115 ASP A O 1
ATOM 961 N N . ALA A 1 116 ? 20.693 -1.404 -32.862 1.00 92.50 116 ALA A N 1
ATOM 962 C CA . ALA A 1 116 ? 20.679 -2.798 -33.306 1.00 92.50 116 ALA A CA 1
ATOM 963 C C . ALA A 1 116 ? 19.581 -3.121 -34.345 1.00 92.50 116 ALA A C 1
ATOM 965 O O . ALA A 1 116 ? 19.493 -4.259 -34.806 1.00 92.50 116 ALA A O 1
ATOM 966 N N . GLY A 1 117 ? 18.734 -2.153 -34.719 1.00 92.00 117 GLY A N 1
ATOM 967 C CA . GLY A 1 117 ? 17.595 -2.373 -35.619 1.00 92.00 117 GLY A CA 1
ATOM 968 C C . GLY A 1 117 ? 16.442 -3.174 -34.997 1.00 92.00 117 GLY A C 1
ATOM 969 O O . GLY A 1 117 ? 15.610 -3.724 -35.717 1.00 92.00 117 GLY A O 1
ATOM 970 N N . GLU A 1 118 ? 16.386 -3.263 -33.669 1.00 92.69 118 GLU A N 1
ATOM 971 C CA . GLU A 1 118 ? 15.321 -3.932 -32.928 1.00 92.69 118 GLU A CA 1
ATOM 972 C C . GLU A 1 118 ? 14.125 -2.999 -32.670 1.00 92.69 118 GLU A C 1
ATOM 974 O O . GLU A 1 118 ? 14.267 -1.798 -32.443 1.00 92.69 118 GLU A O 1
ATOM 979 N N . ASP A 1 119 ? 12.922 -3.576 -32.639 1.00 91.12 119 ASP A N 1
ATOM 980 C CA . ASP A 1 119 ? 11.675 -2.855 -32.368 1.00 91.12 119 ASP A CA 1
ATOM 981 C C . ASP A 1 119 ? 11.431 -2.724 -30.853 1.00 91.12 119 ASP A C 1
ATOM 983 O O . ASP A 1 119 ? 10.994 -3.667 -30.176 1.00 91.12 119 ASP A O 1
ATOM 987 N N . PHE A 1 120 ? 11.736 -1.540 -30.316 1.00 89.31 120 PHE A N 1
ATOM 988 C CA . PHE A 1 120 ? 11.540 -1.222 -28.903 1.00 89.31 120 PHE A CA 1
ATOM 989 C C . PHE A 1 120 ? 10.065 -1.217 -28.491 1.00 89.31 120 PHE A C 1
ATOM 991 O O . PHE A 1 120 ? 9.750 -1.704 -27.405 1.00 89.31 120 PHE A O 1
ATOM 998 N N . ASP A 1 121 ? 9.157 -0.737 -29.342 1.00 86.31 121 ASP A N 1
ATOM 999 C CA . ASP A 1 121 ? 7.731 -0.660 -29.013 1.00 86.31 121 ASP A CA 1
ATOM 1000 C C . ASP A 1 121 ? 7.144 -2.065 -28.866 1.00 86.31 121 ASP A C 1
ATOM 1002 O O . ASP A 1 121 ? 6.459 -2.373 -27.884 1.00 86.31 121 ASP A O 1
ATOM 1006 N N . LYS A 1 122 ? 7.512 -2.972 -29.776 1.00 88.69 122 LYS A N 1
ATOM 1007 C CA . LYS A 1 122 ? 7.134 -4.386 -29.694 1.00 88.69 122 LYS A CA 1
ATOM 1008 C C . LYS A 1 122 ? 7.733 -5.079 -28.472 1.00 88.69 122 LYS A C 1
ATOM 1010 O O . LYS A 1 122 ? 7.072 -5.925 -27.859 1.00 88.69 122 LYS A O 1
ATOM 1015 N N . PHE A 1 123 ? 8.970 -4.758 -28.095 1.00 89.19 123 PHE A N 1
ATOM 1016 C CA . PHE A 1 123 ? 9.562 -5.258 -26.851 1.00 89.19 123 PHE A CA 1
ATOM 1017 C C . PHE A 1 123 ? 8.814 -4.734 -25.625 1.00 89.19 123 PHE A C 1
ATOM 1019 O O . PHE A 1 123 ? 8.441 -5.521 -24.753 1.00 89.19 123 PHE A O 1
ATOM 1026 N N . HIS A 1 124 ? 8.539 -3.433 -25.577 1.00 87.19 124 HIS A N 1
ATOM 1027 C CA . HIS A 1 124 ? 7.824 -2.797 -24.484 1.00 87.19 124 HIS A CA 1
ATOM 1028 C C . HIS A 1 124 ? 6.421 -3.393 -24.306 1.00 87.19 124 HIS A C 1
ATOM 1030 O O . HIS A 1 124 ? 6.019 -3.750 -23.194 1.00 87.19 124 HIS A O 1
ATOM 1036 N N . GLU A 1 125 ? 5.674 -3.567 -25.394 1.00 81.94 125 GLU A N 1
ATOM 1037 C CA . GLU A 1 125 ? 4.342 -4.160 -25.343 1.00 81.94 125 GLU A CA 1
ATOM 1038 C C . GLU A 1 125 ? 4.391 -5.602 -24.810 1.00 81.94 125 GLU A C 1
ATOM 1040 O O . GLU A 1 125 ? 3.663 -5.960 -23.880 1.00 81.94 125 GLU A O 1
ATOM 1045 N N . ASN A 1 126 ? 5.274 -6.441 -25.355 1.00 83.94 126 ASN A N 1
ATOM 1046 C CA . ASN A 1 126 ? 5.287 -7.866 -25.026 1.00 83.94 126 ASN A CA 1
ATOM 1047 C C . ASN A 1 126 ? 5.917 -8.169 -23.663 1.00 83.94 126 ASN A C 1
ATOM 1049 O O . ASN A 1 126 ? 5.410 -9.013 -22.925 1.00 83.94 126 ASN A O 1
ATOM 1053 N N . MET A 1 127 ? 6.997 -7.477 -23.307 1.00 85.44 127 MET A N 1
ATOM 1054 C CA . MET A 1 127 ? 7.737 -7.749 -22.078 1.00 85.44 127 MET A CA 1
ATOM 1055 C C . MET A 1 127 ? 7.251 -6.881 -20.921 1.00 85.44 127 MET A C 1
ATOM 1057 O O . MET A 1 127 ? 6.924 -7.409 -19.861 1.00 85.44 127 MET A O 1
ATOM 1061 N N . ILE A 1 128 ? 7.131 -5.566 -21.103 1.00 80.94 128 ILE A N 1
ATOM 1062 C CA . ILE A 1 128 ? 6.728 -4.679 -20.002 1.00 80.94 128 ILE A CA 1
ATOM 1063 C C . ILE A 1 128 ? 5.224 -4.772 -19.770 1.00 80.94 128 ILE A C 1
ATOM 1065 O O . ILE A 1 128 ? 4.779 -5.090 -18.667 1.00 80.94 128 ILE A O 1
ATOM 1069 N N . THR A 1 129 ? 4.433 -4.543 -20.816 1.00 75.00 129 THR A N 1
ATOM 1070 C CA . THR A 1 129 ? 2.979 -4.392 -20.670 1.00 75.00 129 THR A CA 1
ATOM 1071 C C . THR A 1 129 ? 2.281 -5.732 -20.448 1.00 75.00 129 THR A C 1
ATOM 1073 O O . THR A 1 129 ? 1.437 -5.838 -19.560 1.00 75.00 129 THR A O 1
ATOM 1076 N N . LYS A 1 130 ? 2.632 -6.772 -21.216 1.00 74.62 130 LYS A N 1
ATOM 1077 C CA . LYS A 1 130 ? 1.945 -8.076 -21.156 1.00 74.62 130 LYS A CA 1
ATOM 1078 C C . LYS A 1 130 ? 2.524 -9.062 -20.142 1.00 74.62 130 LYS A C 1
ATOM 1080 O O . LYS A 1 130 ? 1.800 -9.967 -19.738 1.00 74.62 130 LYS A O 1
ATOM 1085 N N . LYS A 1 131 ? 3.786 -8.915 -19.722 1.00 78.25 131 LYS A N 1
ATOM 1086 C CA . LYS A 1 131 ? 4.442 -9.870 -18.807 1.00 78.25 131 LYS A CA 1
ATOM 1087 C C . LYS A 1 131 ? 4.733 -9.269 -17.434 1.00 78.25 131 LYS A C 1
ATOM 1089 O O . LYS A 1 131 ? 4.255 -9.796 -16.433 1.00 78.25 131 LYS A O 1
ATOM 1094 N N . VAL A 1 132 ? 5.478 -8.166 -17.371 1.00 79.50 132 VAL A N 1
ATOM 1095 C CA . VAL A 1 132 ? 5.924 -7.589 -16.089 1.00 79.50 132 VAL A CA 1
ATOM 1096 C C . VAL A 1 132 ? 4.783 -6.878 -15.361 1.00 79.50 132 VAL A C 1
ATOM 1098 O O . VAL A 1 132 ? 4.569 -7.123 -14.175 1.00 79.50 132 VAL A O 1
ATOM 1101 N N . ALA A 1 133 ? 4.011 -6.035 -16.051 1.00 73.00 133 ALA A N 1
ATOM 1102 C CA . ALA A 1 133 ? 2.946 -5.267 -15.412 1.00 73.00 133 ALA A CA 1
ATOM 1103 C C . ALA A 1 133 ? 1.909 -6.157 -14.686 1.00 73.00 133 ALA A C 1
ATOM 1105 O O . ALA A 1 133 ? 1.642 -5.866 -13.522 1.00 73.00 133 ALA A O 1
ATOM 1106 N N . PRO A 1 134 ? 1.385 -7.269 -15.258 1.00 70.31 134 PRO A N 1
ATOM 1107 C CA . PRO A 1 134 ? 0.529 -8.239 -14.553 1.00 70.31 134 PRO A CA 1
ATOM 1108 C C . PRO A 1 134 ? 1.064 -8.722 -13.205 1.00 70.31 134 PRO A C 1
ATOM 1110 O O . PRO A 1 134 ? 0.315 -8.769 -12.229 1.00 70.31 134 PRO A O 1
ATOM 1113 N N . A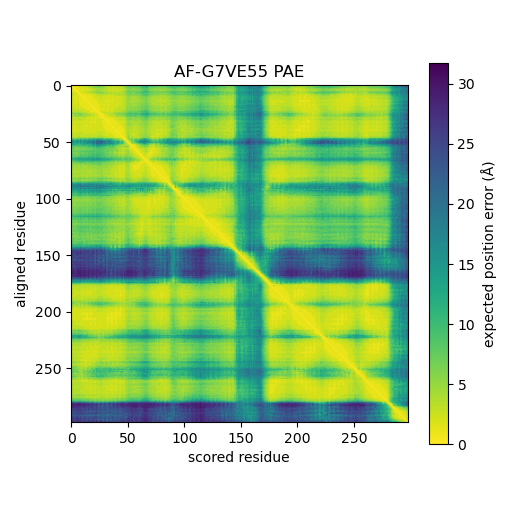LA A 1 135 ? 2.355 -9.043 -13.126 1.00 69.69 135 ALA A N 1
ATOM 1114 C CA . ALA A 1 135 ? 2.969 -9.458 -11.872 1.00 69.69 135 ALA A CA 1
ATOM 1115 C C . ALA A 1 135 ? 2.974 -8.324 -10.842 1.00 69.69 135 ALA A C 1
ATOM 1117 O O . ALA A 1 135 ? 2.669 -8.541 -9.670 1.00 69.69 135 ALA A O 1
ATOM 1118 N N . ILE A 1 136 ? 3.245 -7.099 -11.290 1.00 71.88 136 ILE A N 1
ATOM 1119 C CA . ILE A 1 136 ? 3.211 -5.913 -10.435 1.00 71.88 136 ILE A CA 1
ATOM 1120 C C . ILE A 1 136 ? 1.797 -5.617 -9.955 1.00 71.88 136 ILE A C 1
ATOM 1122 O O . ILE A 1 136 ? 1.624 -5.341 -8.774 1.00 71.88 136 ILE A O 1
ATOM 1126 N N . TYR A 1 137 ? 0.773 -5.791 -10.794 1.00 66.75 137 TYR A N 1
ATOM 1127 C CA . TYR A 1 137 ? -0.619 -5.729 -10.338 1.00 66.75 137 TYR A CA 1
ATOM 1128 C C . TYR A 1 137 ? -0.892 -6.737 -9.225 1.00 66.75 137 TYR A C 1
ATOM 1130 O O . TYR A 1 137 ? -1.483 -6.372 -8.215 1.00 66.75 137 TYR A O 1
ATOM 1138 N N . SER A 1 138 ? -0.450 -7.990 -9.379 1.00 64.31 138 SER A N 1
ATOM 1139 C CA . SER A 1 138 ? -0.637 -9.009 -8.339 1.00 64.31 138 SER A CA 1
ATOM 1140 C C . SER A 1 138 ? 0.022 -8.593 -7.025 1.00 64.31 138 SER A C 1
ATOM 1142 O O . SER A 1 138 ? -0.549 -8.794 -5.955 1.00 64.31 138 SER A O 1
ATOM 1144 N N . ILE A 1 139 ? 1.202 -7.987 -7.095 1.00 67.19 139 ILE A N 1
ATOM 1145 C CA . ILE A 1 139 ? 1.938 -7.529 -5.920 1.00 67.19 139 ILE A CA 1
ATOM 1146 C C . ILE A 1 139 ? 1.234 -6.338 -5.259 1.00 67.19 139 ILE A C 1
ATOM 1148 O O . ILE A 1 139 ? 0.983 -6.361 -4.057 1.00 67.19 139 ILE A O 1
ATOM 1152 N N . LEU A 1 140 ? 0.840 -5.331 -6.039 1.00 67.81 140 LEU A N 1
ATOM 1153 C CA . LEU A 1 140 ? 0.112 -4.166 -5.538 1.00 67.81 140 LEU A CA 1
ATOM 1154 C C . LEU A 1 140 ? -1.265 -4.568 -4.978 1.00 67.81 140 LEU A C 1
ATOM 1156 O O . LEU A 1 140 ? -1.677 -4.061 -3.938 1.00 67.81 140 LEU A O 1
ATOM 1160 N N . SER A 1 141 ? -1.949 -5.549 -5.571 1.00 60.75 141 SER A N 1
ATOM 1161 C CA . SER A 1 141 ? -3.224 -6.054 -5.039 1.00 60.75 141 SER A CA 1
ATOM 1162 C C . SER A 1 141 ? -3.117 -6.563 -3.593 1.00 60.75 141 SER A C 1
ATOM 1164 O O . SER A 1 141 ? -4.062 -6.421 -2.821 1.00 60.75 141 SER A O 1
ATOM 1166 N N . ALA A 1 142 ? -1.946 -7.065 -3.174 1.00 58.25 142 ALA A N 1
ATOM 1167 C CA . ALA A 1 142 ? -1.705 -7.505 -1.799 1.00 58.25 142 ALA A CA 1
ATOM 1168 C C . ALA A 1 142 ? -1.680 -6.350 -0.774 1.00 58.25 142 ALA A C 1
ATOM 1170 O O . ALA A 1 142 ? -1.862 -6.591 0.418 1.00 58.25 142 ALA A O 1
ATOM 1171 N N . LEU A 1 143 ? -1.502 -5.106 -1.231 1.00 61.16 143 LEU A N 1
ATOM 1172 C CA . LEU A 1 143 ? -1.609 -3.878 -0.437 1.00 61.16 143 LEU A CA 1
ATOM 1173 C C . LEU A 1 143 ? -3.015 -3.269 -0.432 1.00 61.16 143 LEU A C 1
ATOM 1175 O O . LEU A 1 143 ? -3.179 -2.115 -0.045 1.00 61.16 143 LEU A O 1
ATOM 1179 N N . ASN A 1 144 ? -4.021 -4.008 -0.904 1.00 58.78 144 ASN A N 1
ATOM 1180 C CA . ASN A 1 144 ? -5.300 -3.446 -1.330 1.00 58.78 144 ASN A CA 1
ATOM 1181 C C . ASN A 1 144 ? -5.130 -2.358 -2.403 1.00 58.78 144 ASN A C 1
ATOM 1183 O O . ASN A 1 144 ? -6.048 -1.577 -2.586 1.00 58.78 144 ASN A O 1
ATOM 1187 N N . LEU A 1 145 ? -3.994 -2.241 -3.107 1.00 50.78 145 LEU A N 1
ATOM 1188 C CA . LEU A 1 145 ? -3.791 -1.111 -4.023 1.00 50.78 145 LEU A CA 1
ATOM 1189 C C . LEU A 1 145 ? -4.594 -1.229 -5.317 1.00 50.78 145 LEU A C 1
ATOM 1191 O O . LEU A 1 145 ? -4.665 -0.244 -6.031 1.00 50.78 145 LEU A O 1
ATOM 1195 N N . ILE A 1 146 ? -5.152 -2.390 -5.673 1.00 49.03 146 ILE A N 1
ATOM 1196 C CA . ILE A 1 146 ? -5.949 -2.563 -6.900 1.00 49.03 146 ILE A CA 1
ATOM 1197 C C . ILE A 1 146 ? -6.795 -3.816 -6.759 1.00 49.03 146 ILE A C 1
ATOM 1199 O O . ILE A 1 146 ? -6.278 -4.857 -6.349 1.00 49.03 146 ILE A O 1
ATOM 1203 N N . SER A 1 147 ? -8.048 -3.762 -7.197 1.00 39.22 147 SER A N 1
ATOM 1204 C CA . SER A 1 147 ? -8.746 -4.981 -7.580 1.00 39.22 147 SER A CA 1
ATOM 1205 C C . SER A 1 147 ? -8.930 -4.995 -9.093 1.00 39.22 147 SER A C 1
ATOM 1207 O O . SER A 1 147 ? -9.507 -4.102 -9.695 1.00 39.22 147 SER A O 1
ATOM 1209 N N . SER A 1 148 ? -8.418 -6.042 -9.726 1.00 35.06 148 SER A N 1
ATOM 1210 C CA . SER A 1 148 ? -8.678 -6.351 -11.132 1.00 35.06 148 SER A CA 1
ATOM 1211 C C . SER A 1 148 ? -10.170 -6.551 -11.436 1.00 35.06 148 SER A C 1
ATOM 1213 O O . SER A 1 148 ? -10.554 -6.485 -12.596 1.00 35.06 148 SER A O 1
ATOM 1215 N N . VAL A 1 149 ? -10.999 -6.782 -10.411 1.00 34.25 149 VAL A N 1
ATOM 1216 C CA . VAL A 1 149 ? -12.469 -6.868 -10.499 1.00 34.25 149 VAL A CA 1
ATOM 1217 C C . VAL A 1 149 ? -13.101 -5.471 -10.538 1.00 34.25 149 VAL A C 1
ATOM 1219 O O . VAL A 1 149 ? -14.206 -5.303 -11.046 1.00 34.25 149 VAL A O 1
ATOM 1222 N N . ILE A 1 150 ? -12.385 -4.463 -10.032 1.00 39.50 150 ILE A N 1
ATOM 1223 C CA . ILE A 1 150 ? -12.774 -3.056 -10.101 1.00 39.50 150 ILE A CA 1
ATOM 1224 C C . ILE A 1 150 ? -12.661 -2.580 -11.539 1.00 39.50 150 ILE A C 1
ATOM 1226 O O . ILE A 1 150 ? -13.625 -2.030 -12.023 1.00 39.50 150 ILE A O 1
ATOM 1230 N N . ASP A 1 151 ? -11.560 -2.828 -12.252 1.00 38.94 151 ASP A N 1
ATOM 1231 C CA . ASP A 1 151 ? -11.360 -2.283 -13.607 1.00 38.94 151 ASP A CA 1
ATOM 1232 C C . ASP A 1 151 ? -12.458 -2.676 -14.613 1.00 38.94 151 ASP A C 1
ATOM 1234 O O . ASP A 1 151 ? -12.939 -1.824 -15.358 1.00 38.94 151 ASP A O 1
ATOM 1238 N N . GLU A 1 152 ? -12.911 -3.934 -14.636 1.00 38.47 152 GLU A N 1
ATOM 1239 C CA . GLU A 1 152 ? -14.008 -4.354 -15.531 1.00 38.47 152 GLU A CA 1
ATOM 1240 C C . GLU A 1 152 ? -15.359 -3.749 -15.126 1.00 38.47 152 GLU A C 1
ATOM 1242 O O . GLU A 1 152 ? -16.157 -3.406 -15.994 1.00 38.47 152 GLU A O 1
ATOM 1247 N N . LYS A 1 153 ? -15.598 -3.558 -13.823 1.00 42.56 153 LYS A N 1
ATOM 1248 C CA . LYS A 1 153 ? -16.829 -2.945 -13.303 1.00 42.56 153 LYS A CA 1
ATOM 1249 C C . LYS A 1 153 ? -16.791 -1.420 -13.238 1.00 42.56 153 LYS A C 1
ATOM 1251 O O . LYS A 1 153 ? -17.845 -0.823 -13.185 1.00 42.56 153 LYS A O 1
ATOM 1256 N N . ILE A 1 154 ? -15.619 -0.788 -13.218 1.00 40.06 154 ILE A N 1
ATOM 1257 C CA . ILE A 1 154 ? -15.395 0.666 -13.180 1.00 40.06 154 ILE A CA 1
ATOM 1258 C C . ILE A 1 154 ? -15.254 1.221 -14.596 1.00 40.06 154 ILE A C 1
ATOM 1260 O O . ILE A 1 154 ? -15.672 2.346 -14.850 1.00 40.06 154 ILE A O 1
ATOM 1264 N N . SER A 1 155 ? -14.718 0.449 -15.544 1.00 42.19 155 SER A N 1
ATOM 1265 C CA . SER A 1 155 ? -14.699 0.850 -16.958 1.00 42.19 155 SER A CA 1
ATOM 1266 C C . SER A 1 155 ? -16.102 1.031 -17.548 1.00 42.19 155 SER A C 1
ATOM 1268 O O . SER A 1 155 ? -16.247 1.753 -18.533 1.00 42.19 155 SER A O 1
ATOM 1270 N N . SER A 1 156 ? -17.143 0.459 -16.927 1.00 44.50 156 SER A N 1
ATOM 1271 C CA . SER A 1 156 ? -18.543 0.743 -17.262 1.00 44.50 156 SER A CA 1
ATOM 1272 C C . SER A 1 156 ? -19.087 2.053 -16.674 1.00 44.50 156 SER A C 1
ATOM 1274 O O . SER A 1 156 ? -20.198 2.429 -17.034 1.00 44.50 156 SER A O 1
ATOM 1276 N N . TYR A 1 157 ? -18.337 2.751 -15.810 1.00 42.19 157 TYR A N 1
ATOM 1277 C CA . TYR A 1 157 ? -18.715 4.029 -15.188 1.00 42.19 157 TYR A CA 1
ATOM 1278 C C . TYR A 1 157 ? -18.022 5.189 -15.921 1.00 42.19 157 TYR A C 1
ATOM 1280 O O . TYR A 1 157 ? -16.809 5.355 -15.763 1.00 42.19 157 TYR A O 1
ATOM 1288 N N . PRO A 1 158 ? -18.717 6.013 -16.731 1.00 42.59 158 PRO A N 1
ATOM 1289 C CA . PRO A 1 158 ? -18.095 7.042 -17.568 1.00 42.59 158 PRO A CA 1
ATOM 1290 C C . PRO A 1 158 ? -17.208 8.054 -16.835 1.00 42.59 158 PRO A C 1
ATOM 1292 O O . PRO A 1 158 ? -16.250 8.547 -17.426 1.00 42.59 158 PRO A O 1
ATOM 1295 N N . VAL A 1 159 ? -17.498 8.399 -15.576 1.00 38.50 159 VAL A N 1
ATOM 1296 C CA . VAL A 1 159 ? -16.648 9.310 -14.782 1.00 38.50 159 VAL A CA 1
ATOM 1297 C C . VAL A 1 159 ? -15.384 8.618 -14.274 1.00 38.50 159 VAL A C 1
ATOM 1299 O O . VAL A 1 159 ? -14.294 9.177 -14.373 1.00 38.50 159 VAL A O 1
ATOM 1302 N N . LEU A 1 160 ? -15.486 7.386 -13.784 1.00 38.12 160 LEU A N 1
ATOM 1303 C CA . LEU A 1 160 ? -14.331 6.646 -13.273 1.00 38.12 160 LEU A CA 1
ATOM 1304 C C . LEU A 1 160 ? -13.456 6.116 -14.423 1.00 38.12 160 LEU A C 1
ATOM 1306 O O . LEU A 1 160 ? -12.233 6.170 -14.336 1.00 38.12 160 LEU A O 1
ATOM 1310 N N . GLY A 1 161 ? -14.062 5.766 -15.559 1.00 39.06 161 GLY A N 1
ATOM 1311 C CA . GLY A 1 161 ? -13.394 5.548 -16.844 1.00 39.06 161 GLY A CA 1
ATOM 1312 C C . GLY A 1 161 ? -12.703 6.796 -17.417 1.00 39.06 161 GLY A C 1
ATOM 1313 O O . GLY A 1 161 ? -11.829 6.659 -18.265 1.00 39.06 161 GLY A O 1
ATOM 1314 N N . LYS A 1 162 ? -13.023 8.009 -16.937 1.00 36.56 162 LYS A N 1
ATOM 1315 C CA . LYS A 1 162 ? -12.242 9.236 -17.212 1.00 36.56 162 LYS A CA 1
ATOM 1316 C C . LYS A 1 162 ? -11.090 9.447 -16.222 1.00 36.56 162 LYS A C 1
ATOM 1318 O O . LYS A 1 162 ? -10.117 10.107 -16.574 1.00 36.56 162 LYS A O 1
ATOM 1323 N N . ILE A 1 163 ? -11.172 8.884 -15.010 1.00 35.59 163 ILE A N 1
ATOM 1324 C CA . ILE A 1 163 ? -10.045 8.798 -14.056 1.00 35.59 163 ILE A CA 1
ATOM 1325 C C . ILE A 1 163 ? -9.041 7.725 -14.509 1.00 35.59 163 ILE A C 1
ATOM 1327 O O . ILE A 1 163 ? -7.862 7.784 -14.159 1.00 35.59 163 ILE A O 1
ATOM 1331 N N . VAL A 1 164 ? -9.464 6.787 -15.362 1.00 33.78 164 VAL A N 1
ATOM 1332 C CA . VAL A 1 164 ? -8.567 5.957 -16.171 1.00 33.78 164 VAL A CA 1
ATOM 1333 C C . VAL A 1 164 ? -7.845 6.852 -17.187 1.00 33.78 164 VAL A C 1
ATOM 1335 O O . VAL A 1 164 ? -8.245 6.997 -18.335 1.00 33.78 164 VAL A O 1
ATOM 1338 N N . VAL A 1 165 ? -6.744 7.473 -16.756 1.00 31.77 165 VAL A N 1
ATOM 1339 C CA . VAL A 1 165 ? -5.912 8.382 -17.575 1.00 31.77 165 VAL A CA 1
ATOM 1340 C C . VAL A 1 165 ? -5.248 7.669 -18.773 1.00 31.77 165 VAL A C 1
ATOM 1342 O O . VAL A 1 165 ? -4.586 8.301 -19.592 1.00 31.77 165 VAL A O 1
ATOM 1345 N N . SER A 1 166 ? -5.424 6.358 -18.954 1.00 29.59 166 SER A N 1
ATOM 1346 C CA . SER A 1 166 ? -4.922 5.659 -20.138 1.00 29.59 166 SER A CA 1
ATOM 1347 C C . SER A 1 166 ? -5.950 5.670 -21.262 1.00 29.59 166 SER A C 1
ATOM 1349 O O . SER A 1 166 ? -6.715 4.721 -21.419 1.00 29.59 166 SER A O 1
ATOM 1351 N N . GLY A 1 167 ? -5.945 6.744 -22.054 1.00 27.67 167 GLY A N 1
ATOM 1352 C CA . GLY A 1 167 ? -6.764 6.903 -23.256 1.00 27.67 167 GLY A CA 1
ATOM 1353 C C . GLY A 1 167 ? -6.763 5.675 -24.176 1.00 27.67 167 GLY A C 1
ATOM 1354 O O . GLY A 1 167 ? -5.894 5.523 -25.027 1.00 27.67 167 GLY A O 1
ATOM 1355 N N . GLY A 1 168 ? -7.774 4.818 -24.028 1.00 30.14 168 GLY A N 1
ATOM 1356 C CA . GLY A 1 168 ? -8.103 3.769 -24.996 1.00 30.14 168 GLY A CA 1
ATOM 1357 C C . GLY A 1 168 ? -7.246 2.500 -24.964 1.00 30.14 168 GLY A C 1
ATOM 1358 O O . GLY A 1 168 ? -7.428 1.641 -25.824 1.00 30.14 168 GLY A O 1
ATOM 1359 N N . LEU A 1 169 ? -6.355 2.317 -23.988 1.00 34.59 169 LEU A N 1
ATOM 1360 C CA . LEU A 1 169 ? -5.666 1.036 -23.799 1.00 34.59 169 LEU A CA 1
ATOM 1361 C C . LEU A 1 169 ? -6.459 0.173 -22.813 1.00 34.59 169 LEU A C 1
ATOM 1363 O O . LEU A 1 169 ? -6.942 0.678 -21.805 1.00 34.59 169 LEU A O 1
ATOM 1367 N N . ARG A 1 170 ? -6.562 -1.139 -23.078 1.00 40.91 170 ARG A N 1
ATOM 1368 C CA . ARG A 1 170 ? -7.042 -2.188 -22.145 1.00 40.91 170 ARG A CA 1
ATOM 1369 C C . ARG A 1 170 ? -6.086 -2.337 -20.945 1.00 40.91 170 ARG A C 1
ATOM 1371 O O . ARG A 1 170 ? -5.528 -3.400 -20.686 1.00 40.91 170 ARG A O 1
ATOM 1378 N N . ALA A 1 171 ? -5.804 -1.227 -20.287 1.00 42.75 171 ALA A N 1
ATOM 1379 C CA . ALA A 1 171 ? -4.759 -1.017 -19.315 1.00 42.75 171 ALA A CA 1
ATOM 1380 C C . ALA A 1 171 ? -5.414 -0.927 -17.935 1.00 42.75 171 ALA A C 1
ATOM 1382 O O . ALA A 1 171 ? -6.181 -0.012 -17.664 1.00 42.75 171 ALA A O 1
ATOM 1383 N N . LYS A 1 172 ? -5.124 -1.909 -17.079 1.00 48.59 172 LYS A N 1
ATOM 1384 C CA . LYS A 1 172 ? -5.652 -1.988 -15.711 1.00 48.59 172 LYS A CA 1
ATOM 1385 C C . LYS A 1 172 ? -5.208 -0.767 -14.895 1.00 48.59 172 LYS A C 1
ATOM 1387 O O . LYS A 1 172 ? -4.014 -0.459 -14.891 1.00 48.59 172 LYS A O 1
ATOM 1392 N N . VAL A 1 173 ? -6.092 -0.041 -14.223 1.00 48.31 173 VAL A N 1
ATOM 1393 C CA . VAL A 1 173 ? -5.696 1.174 -13.495 1.00 48.31 173 VAL A CA 1
ATOM 1394 C C . VAL A 1 173 ? -5.440 0.862 -12.034 1.00 48.31 173 VAL A C 1
ATOM 1396 O O . VAL A 1 173 ? -6.261 0.295 -11.326 1.00 48.31 173 VAL A O 1
ATOM 1399 N N . THR A 1 174 ? -4.270 1.273 -11.565 1.00 54.38 174 THR A N 1
ATOM 1400 C CA . THR A 1 174 ? -3.905 1.273 -10.158 1.00 54.38 174 THR A CA 1
ATOM 1401 C C . THR A 1 174 ? -4.511 2.493 -9.475 1.00 54.38 174 THR A C 1
ATOM 1403 O O . THR A 1 174 ? -4.034 3.615 -9.671 1.00 54.38 174 THR A O 1
ATOM 1406 N N . VAL A 1 175 ? -5.539 2.281 -8.651 1.00 57.41 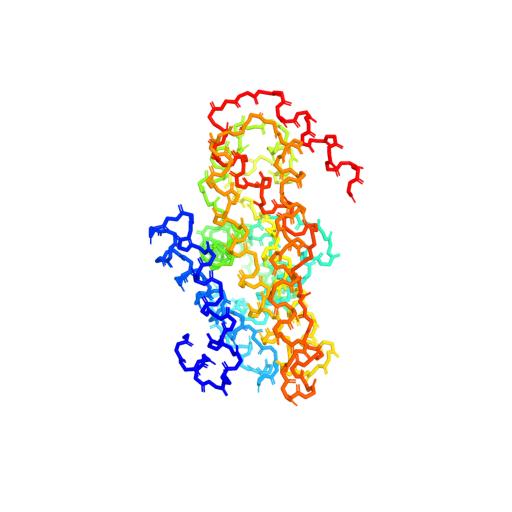175 VAL A N 1
ATOM 1407 C CA . VAL A 1 175 ? -6.105 3.319 -7.777 1.00 57.41 175 VAL A CA 1
ATOM 1408 C C . VAL A 1 175 ? -5.442 3.229 -6.411 1.00 57.41 175 VAL A C 1
ATOM 1410 O O . VAL A 1 175 ? -5.631 2.257 -5.690 1.00 57.41 175 VAL A O 1
ATOM 1413 N N . GLN A 1 176 ? -4.681 4.249 -6.015 1.00 69.19 176 GLN A N 1
ATOM 1414 C CA . GLN A 1 176 ? -4.048 4.234 -4.698 1.00 69.19 176 GLN A CA 1
ATOM 1415 C C . GLN A 1 176 ? -5.099 4.327 -3.581 1.00 69.19 176 GLN A C 1
ATOM 1417 O O . GLN A 1 176 ? -5.634 5.405 -3.323 1.00 69.19 176 GLN A O 1
ATOM 1422 N N . THR A 1 177 ? -5.355 3.212 -2.898 1.00 76.06 177 THR A N 1
ATOM 1423 C CA . THR A 1 177 ? -6.212 3.128 -1.705 1.00 76.06 177 THR A CA 1
ATOM 1424 C C . THR A 1 177 ? -5.651 3.917 -0.526 1.00 76.06 177 THR A C 1
ATOM 1426 O O . THR A 1 177 ? -4.487 4.318 -0.535 1.00 76.06 177 THR A O 1
ATOM 1429 N N . GLY A 1 178 ? -6.468 4.149 0.497 1.00 82.44 178 GLY A N 1
ATOM 1430 C CA . GLY A 1 178 ? -6.050 4.778 1.745 1.00 82.44 178 GLY A CA 1
ATOM 1431 C C . GLY A 1 178 ? -4.952 3.982 2.452 1.00 82.44 178 GLY A C 1
ATOM 1432 O O . GLY A 1 178 ? -3.915 4.536 2.812 1.00 82.44 178 GLY A O 1
ATOM 1433 N N . ILE A 1 179 ? -5.106 2.657 2.567 1.00 85.19 179 ILE A N 1
ATOM 1434 C CA . ILE A 1 179 ? -4.028 1.783 3.066 1.00 85.19 179 ILE A CA 1
ATOM 1435 C C . ILE A 1 179 ? -2.782 1.886 2.178 1.00 85.19 179 ILE A C 1
ATOM 1437 O O . ILE A 1 179 ? -1.660 1.947 2.681 1.00 85.19 179 ILE A O 1
ATOM 1441 N N . GLY A 1 180 ? -2.967 1.955 0.861 1.00 83.69 180 GLY A N 1
ATOM 1442 C CA . GLY A 1 180 ? -1.889 2.177 -0.091 1.00 83.69 180 GLY A CA 1
ATOM 1443 C C . GLY A 1 180 ? -1.141 3.499 0.106 1.00 83.69 180 GLY A C 1
ATOM 1444 O O . GLY A 1 180 ? 0.085 3.537 0.021 1.00 83.69 180 GLY A O 1
ATOM 1445 N N . ALA A 1 181 ? -1.859 4.584 0.394 1.00 84.44 181 ALA A N 1
ATOM 1446 C CA . ALA A 1 181 ? -1.282 5.885 0.723 1.00 84.44 181 ALA A CA 1
ATOM 1447 C C . ALA A 1 181 ? -0.536 5.842 2.059 1.00 84.44 181 ALA A C 1
ATOM 1449 O O . ALA A 1 181 ? 0.593 6.319 2.153 1.00 84.44 181 ALA A O 1
ATOM 1450 N N . SER A 1 182 ? -1.115 5.195 3.069 1.00 91.19 182 SER A N 1
ATOM 1451 C CA . SER A 1 182 ? -0.460 4.944 4.353 1.00 91.19 182 SER A CA 1
ATOM 1452 C C . SER A 1 182 ? 0.836 4.139 4.206 1.00 91.19 182 SER A C 1
ATOM 1454 O O . SER A 1 182 ? 1.848 4.477 4.822 1.00 91.19 182 SER A O 1
ATOM 1456 N N . PHE A 1 183 ? 0.851 3.135 3.327 1.00 90.19 183 PHE A N 1
ATOM 1457 C CA . PHE A 1 183 ? 2.046 2.356 3.012 1.00 90.19 183 PHE A CA 1
ATOM 1458 C C . PHE A 1 183 ? 3.141 3.233 2.397 1.00 90.19 183 PHE A C 1
ATOM 1460 O O . PHE A 1 183 ? 4.283 3.216 2.859 1.00 90.19 183 PHE A O 1
ATOM 1467 N N . SER A 1 184 ? 2.796 4.047 1.393 1.00 88.19 184 SER A N 1
ATOM 1468 C CA . SER A 1 184 ? 3.735 5.002 0.795 1.00 88.19 184 SER A CA 1
ATOM 1469 C C . SER A 1 184 ? 4.279 5.985 1.835 1.00 88.19 184 SER A C 1
ATOM 1471 O O . SER A 1 184 ? 5.489 6.194 1.891 1.00 88.19 184 SER A O 1
ATOM 1473 N N . LYS A 1 185 ? 3.415 6.543 2.695 1.00 91.06 185 LYS A N 1
ATOM 1474 C CA . LYS A 1 185 ? 3.805 7.439 3.797 1.00 91.06 185 LYS A CA 1
ATOM 1475 C C . LYS A 1 185 ? 4.767 6.766 4.773 1.00 91.06 185 LYS A C 1
ATOM 1477 O O . LYS A 1 185 ? 5.760 7.379 5.164 1.00 91.06 185 LYS A O 1
ATOM 1482 N N . ALA A 1 186 ? 4.516 5.508 5.129 1.00 92.06 186 ALA A N 1
ATOM 1483 C CA . ALA A 1 186 ? 5.404 4.739 5.991 1.00 92.06 186 ALA A CA 1
ATOM 1484 C C . ALA A 1 186 ? 6.778 4.527 5.341 1.00 92.06 186 ALA A C 1
ATOM 1486 O O . ALA A 1 186 ? 7.799 4.753 5.990 1.00 92.06 186 ALA A O 1
ATOM 1487 N N . LEU A 1 187 ? 6.822 4.165 4.052 1.00 89.69 187 LEU A N 1
ATOM 1488 C CA . LEU A 1 187 ? 8.085 4.061 3.322 1.00 89.69 187 LEU A CA 1
ATOM 1489 C C . LEU A 1 187 ? 8.831 5.400 3.296 1.00 89.69 187 LEU A C 1
ATOM 1491 O O . LEU A 1 187 ? 9.990 5.428 3.703 1.00 89.69 187 LEU A O 1
ATOM 1495 N N . LEU A 1 188 ? 8.179 6.509 2.908 1.00 88.75 188 LEU A N 1
ATOM 1496 C CA . LEU A 1 188 ? 8.776 7.857 2.954 1.00 88.75 188 LEU A CA 1
ATOM 1497 C C . LEU A 1 188 ? 9.360 8.158 4.336 1.00 88.75 188 LEU A C 1
ATOM 1499 O O . LEU A 1 188 ? 10.486 8.640 4.438 1.00 88.75 188 LEU A O 1
ATOM 1503 N N . HIS A 1 189 ? 8.605 7.869 5.396 1.00 88.88 189 HIS A N 1
ATOM 1504 C CA . HIS A 1 189 ? 9.046 8.109 6.761 1.00 88.88 189 HIS A CA 1
ATOM 1505 C C . HIS A 1 189 ? 10.282 7.274 7.116 1.00 88.88 189 HIS A C 1
ATOM 1507 O O . HIS A 1 189 ? 11.209 7.793 7.738 1.00 88.88 189 HIS A O 1
ATOM 1513 N N . GLY A 1 190 ? 10.350 6.014 6.677 1.00 86.69 190 GLY A N 1
ATOM 1514 C CA . GLY A 1 190 ? 11.540 5.173 6.817 1.00 86.69 190 GLY A CA 1
ATOM 1515 C C . GLY A 1 190 ? 12.766 5.744 6.100 1.00 86.69 190 GLY A C 1
ATOM 1516 O O . GLY A 1 190 ? 13.849 5.782 6.683 1.00 86.69 190 GLY A O 1
ATOM 1517 N N . ILE A 1 191 ? 12.593 6.258 4.876 1.00 84.31 191 ILE A N 1
ATOM 1518 C CA . ILE A 1 191 ? 13.661 6.930 4.113 1.00 84.31 191 ILE A CA 1
ATOM 1519 C C . ILE A 1 191 ? 14.140 8.199 4.832 1.00 84.31 191 ILE A C 1
ATOM 1521 O O . ILE A 1 191 ? 15.341 8.396 5.013 1.00 84.31 191 ILE A O 1
ATOM 1525 N N . ALA A 1 192 ? 13.203 9.061 5.229 1.00 84.50 192 ALA A N 1
ATOM 1526 C CA . ALA A 1 192 ? 13.498 10.384 5.768 1.00 84.50 192 ALA A CA 1
ATOM 1527 C C . ALA A 1 192 ? 14.089 10.320 7.182 1.00 84.50 192 ALA A C 1
ATOM 1529 O O . ALA A 1 192 ? 15.079 10.988 7.473 1.00 84.50 192 ALA A O 1
ATOM 1530 N N . SER A 1 193 ? 13.498 9.504 8.058 1.00 82.12 193 SER A N 1
ATOM 1531 C CA . SER A 1 193 ? 13.912 9.408 9.461 1.00 82.12 193 SER A CA 1
ATOM 1532 C C . SER A 1 193 ? 15.099 8.468 9.673 1.00 82.12 193 SER A C 1
ATOM 1534 O O . SER A 1 193 ? 15.788 8.582 10.683 1.00 82.12 193 SER A O 1
ATOM 1536 N N . LYS A 1 194 ? 15.334 7.518 8.751 1.00 79.06 194 LYS A N 1
ATOM 1537 C CA . LYS A 1 194 ? 16.278 6.395 8.917 1.00 79.06 194 LYS A CA 1
ATOM 1538 C C . LYS A 1 194 ? 16.036 5.580 10.198 1.00 79.06 194 LYS A C 1
ATOM 1540 O O . LYS A 1 194 ? 16.943 4.916 10.694 1.00 79.06 194 LYS A O 1
ATOM 1545 N N . THR A 1 195 ? 14.822 5.629 10.746 1.00 81.88 195 THR A N 1
ATOM 1546 C CA . THR A 1 195 ? 14.421 4.852 11.925 1.00 81.88 195 THR A CA 1
ATOM 1547 C C . THR A 1 195 ? 13.601 3.640 11.512 1.00 81.88 195 THR A C 1
ATOM 1549 O O . THR A 1 195 ? 12.997 3.637 10.447 1.00 81.88 195 THR A O 1
ATOM 1552 N N . ASN A 1 196 ? 13.505 2.633 12.382 1.00 85.75 196 ASN A N 1
ATOM 1553 C CA . ASN A 1 196 ? 12.600 1.496 12.189 1.00 85.75 196 ASN A CA 1
ATOM 1554 C C . ASN A 1 196 ? 11.163 1.768 12.663 1.00 85.75 196 ASN A C 1
ATOM 1556 O O . ASN A 1 196 ? 10.317 0.890 12.531 1.00 85.75 196 ASN A O 1
ATOM 1560 N N . LEU A 1 197 ? 10.860 2.958 13.199 1.00 87.62 197 LEU A N 1
ATOM 1561 C CA . LEU A 1 197 ? 9.569 3.256 13.839 1.00 87.62 197 LEU A CA 1
ATOM 1562 C C . LEU A 1 197 ? 8.394 3.353 12.852 1.00 87.62 197 LEU A C 1
ATOM 1564 O O . LEU A 1 197 ? 7.245 3.181 13.249 1.00 87.62 197 LEU A O 1
ATOM 1568 N N . TYR A 1 198 ? 8.658 3.550 11.558 1.00 89.94 198 TYR A N 1
ATOM 1569 C CA . TYR A 1 198 ? 7.614 3.480 10.526 1.00 89.94 198 TYR A CA 1
ATOM 1570 C C . TYR A 1 198 ? 7.029 2.071 10.358 1.00 89.94 198 TYR A C 1
ATOM 1572 O O . TYR A 1 198 ? 5.895 1.951 9.910 1.00 89.94 198 TYR A O 1
ATOM 1580 N N . ILE A 1 199 ? 7.755 1.004 10.726 1.00 91.94 199 ILE A N 1
ATOM 1581 C CA . ILE A 1 199 ? 7.236 -0.371 10.661 1.00 91.94 199 ILE A CA 1
ATOM 1582 C C . ILE A 1 199 ? 6.078 -0.555 11.653 1.00 91.94 199 ILE A C 1
ATOM 1584 O O . ILE A 1 199 ? 4.974 -0.887 11.220 1.00 91.94 199 ILE A O 1
ATOM 1588 N N . PRO A 1 200 ? 6.260 -0.310 12.966 1.00 92.12 200 PRO A N 1
ATOM 1589 C CA . PRO A 1 200 ? 5.146 -0.331 13.902 1.00 92.12 200 PRO A CA 1
ATOM 1590 C C . PRO A 1 200 ? 4.119 0.780 13.649 1.00 92.12 200 PRO A C 1
ATOM 1592 O O . PRO A 1 200 ? 2.932 0.542 13.853 1.00 92.12 200 PRO A O 1
ATOM 1595 N N . GLY A 1 201 ? 4.522 1.951 13.142 1.00 93.44 201 GLY A N 1
ATOM 1596 C CA . GLY A 1 201 ? 3.580 2.993 12.708 1.00 93.44 201 GLY A CA 1
ATOM 1597 C C . GLY A 1 201 ? 2.638 2.523 11.591 1.00 93.44 201 GLY A C 1
ATOM 1598 O O . GLY A 1 201 ? 1.422 2.731 11.641 1.00 93.44 201 GLY A O 1
ATOM 1599 N N . PHE A 1 202 ? 3.171 1.806 10.600 1.00 94.12 202 PHE A N 1
ATOM 1600 C CA . PHE A 1 202 ? 2.363 1.185 9.556 1.00 94.12 202 PHE A CA 1
ATOM 1601 C C . PHE A 1 202 ? 1.540 0.015 10.089 1.00 94.12 202 PHE A C 1
ATOM 1603 O O . PHE A 1 202 ? 0.383 -0.118 9.716 1.00 94.12 202 PHE A O 1
ATOM 1610 N N . PHE A 1 203 ? 2.067 -0.792 11.013 1.00 94.81 203 PHE A N 1
ATOM 1611 C CA . PHE A 1 203 ? 1.268 -1.830 11.665 1.00 94.81 203 PHE A CA 1
ATOM 1612 C C . PHE A 1 203 ? -0.004 -1.239 12.285 1.00 94.81 203 PHE A C 1
ATOM 1614 O O . PHE A 1 203 ? -1.102 -1.687 11.970 1.00 94.81 203 PHE A O 1
ATOM 1621 N N . ILE A 1 204 ? 0.112 -0.155 13.052 1.00 95.00 204 ILE A N 1
ATOM 1622 C CA . ILE A 1 204 ? -1.041 0.571 13.612 1.00 95.00 204 ILE A CA 1
ATOM 1623 C C . ILE A 1 204 ? -2.002 1.029 12.511 1.0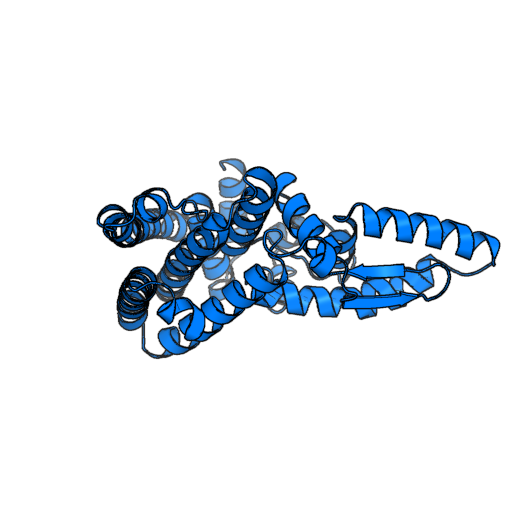0 95.00 204 ILE A C 1
ATOM 1625 O O . ILE A 1 204 ? -3.213 0.841 12.623 1.00 95.00 204 ILE A O 1
ATOM 1629 N N . SER A 1 205 ? -1.448 1.573 11.431 1.00 95.19 205 SER A N 1
ATOM 1630 C CA . SER A 1 205 ? -2.200 2.027 10.260 1.00 95.19 205 SER A CA 1
ATOM 1631 C C . SER A 1 205 ? -3.018 0.898 9.626 1.00 95.19 205 SER A C 1
ATOM 1633 O O . SER A 1 205 ? -4.200 1.072 9.339 1.00 95.19 205 SER A O 1
ATOM 1635 N N . THR A 1 206 ? -2.420 -0.289 9.474 1.00 93.00 206 THR A N 1
ATOM 1636 C CA . THR A 1 206 ? -3.110 -1.478 8.955 1.00 93.00 206 THR A CA 1
ATOM 1637 C C . THR A 1 206 ? -4.199 -1.972 9.900 1.00 93.00 206 THR A C 1
ATOM 1639 O O . THR A 1 206 ? -5.252 -2.390 9.426 1.00 93.00 206 THR A O 1
ATOM 1642 N N . LEU A 1 207 ? -4.010 -1.895 11.222 1.00 94.81 207 LEU A N 1
ATOM 1643 C CA . LEU A 1 207 ? -5.069 -2.257 12.165 1.00 94.81 207 LEU A CA 1
ATOM 1644 C C . LEU A 1 207 ? -6.265 -1.312 12.021 1.00 94.81 207 LEU A C 1
ATOM 1646 O O . LEU A 1 207 ? -7.382 -1.778 11.823 1.00 94.81 207 LEU A O 1
ATOM 1650 N N . ILE A 1 208 ? -6.026 0.004 12.052 1.00 94.88 208 ILE A N 1
ATOM 1651 C CA . ILE A 1 208 ? -7.092 1.010 11.936 1.00 94.88 208 ILE A CA 1
ATOM 1652 C C . ILE A 1 208 ? -7.820 0.861 10.598 1.00 94.88 208 ILE A C 1
ATOM 1654 O O . ILE A 1 208 ? -9.044 0.735 10.584 1.00 94.88 208 ILE A O 1
ATOM 1658 N N . GLY A 1 209 ? -7.088 0.849 9.482 1.00 91.62 209 GLY A N 1
ATOM 1659 C CA . GLY A 1 209 ? -7.709 0.851 8.162 1.00 91.62 209 GLY A CA 1
ATOM 1660 C C . GLY A 1 209 ? -8.427 -0.451 7.819 1.00 91.62 209 GLY A C 1
ATOM 1661 O O . GLY A 1 209 ? -9.516 -0.399 7.258 1.00 91.62 209 GLY A O 1
ATOM 1662 N N . ASN A 1 210 ? -7.907 -1.623 8.207 1.00 88.44 210 ASN A N 1
ATOM 1663 C CA . ASN A 1 210 ? -8.622 -2.877 7.937 1.00 88.44 210 ASN A CA 1
ATOM 1664 C C . ASN A 1 210 ? -9.803 -3.107 8.901 1.00 88.44 210 ASN A C 1
ATOM 1666 O O . ASN A 1 210 ? -10.790 -3.709 8.483 1.00 88.44 210 ASN A O 1
ATOM 1670 N N . CYS A 1 211 ? -9.762 -2.598 10.143 1.00 91.62 211 CYS A N 1
ATOM 1671 C CA . CYS A 1 211 ? -10.954 -2.558 11.001 1.00 91.62 211 CYS A CA 1
ATOM 1672 C C . CYS A 1 211 ? -12.030 -1.653 10.396 1.00 91.62 211 CYS A C 1
ATOM 1674 O O . CYS A 1 211 ? -13.182 -2.064 10.279 1.00 91.62 211 CYS A O 1
ATOM 1676 N N . LEU A 1 212 ? -11.644 -0.449 9.961 1.00 91.69 212 LEU A N 1
ATOM 1677 C CA . LEU A 1 212 ? -12.558 0.484 9.310 1.00 91.69 212 LEU A CA 1
ATOM 1678 C C . LEU A 1 212 ? -13.173 -0.140 8.057 1.00 91.69 212 LEU A C 1
ATOM 1680 O O . LEU A 1 212 ? -14.382 -0.074 7.883 1.00 91.69 212 LEU A O 1
ATOM 1684 N N . LEU A 1 213 ? -12.365 -0.781 7.210 1.00 86.00 213 LEU A N 1
ATOM 1685 C CA . LEU A 1 213 ? -12.856 -1.476 6.023 1.00 86.00 213 LEU A CA 1
ATOM 1686 C C . LEU A 1 213 ? -13.872 -2.565 6.372 1.00 86.00 213 LEU A C 1
ATOM 1688 O O . LEU A 1 213 ? -14.901 -2.625 5.713 1.00 86.00 213 LEU A O 1
ATOM 1692 N N . ALA A 1 214 ? -13.634 -3.385 7.401 1.00 83.44 214 ALA A N 1
ATOM 1693 C CA . ALA A 1 214 ? -14.611 -4.387 7.835 1.00 83.44 214 ALA A CA 1
ATOM 1694 C C . ALA A 1 214 ? -15.937 -3.737 8.275 1.00 83.44 214 ALA A C 1
ATOM 1696 O O . ALA A 1 214 ? -17.003 -4.131 7.802 1.00 83.44 214 ALA A O 1
ATOM 1697 N N . GLU A 1 215 ? -15.878 -2.703 9.123 1.00 86.88 215 GLU A N 1
ATOM 1698 C CA . GLU A 1 215 ? -17.071 -1.976 9.580 1.00 86.88 215 GLU A CA 1
ATOM 1699 C C . GLU A 1 215 ? -17.832 -1.327 8.413 1.00 86.88 215 GLU A C 1
ATOM 1701 O O . GLU A 1 215 ? -19.056 -1.441 8.312 1.00 86.88 215 GLU A O 1
ATOM 1706 N N . MET A 1 216 ? -17.103 -0.670 7.508 1.00 85.94 216 MET A N 1
ATOM 1707 C CA . MET A 1 216 ? -17.677 0.041 6.369 1.00 85.94 216 MET A CA 1
ATOM 1708 C C . MET A 1 216 ? -18.197 -0.903 5.292 1.00 85.94 216 MET A C 1
ATOM 1710 O O . MET A 1 216 ? -19.171 -0.556 4.637 1.00 85.94 216 MET A O 1
ATOM 1714 N N . TRP A 1 217 ? -17.613 -2.091 5.120 1.00 77.88 217 TRP A N 1
ATOM 1715 C CA . TRP A 1 217 ? -18.097 -3.080 4.156 1.00 77.88 217 TRP A CA 1
ATOM 1716 C C . TRP A 1 217 ? -19.507 -3.553 4.510 1.00 77.88 217 TRP A C 1
ATOM 1718 O O . TRP A 1 217 ? -20.382 -3.577 3.651 1.00 77.88 217 TRP A O 1
ATOM 1728 N N . SER A 1 218 ? -19.752 -3.851 5.789 1.00 76.25 218 SER A N 1
ATOM 1729 C CA . SER A 1 218 ? -21.084 -4.224 6.283 1.00 76.25 218 SER A CA 1
ATOM 1730 C C . SER A 1 218 ? -22.098 -3.083 6.120 1.00 76.25 218 SER A C 1
ATOM 1732 O O . SER A 1 218 ? -23.216 -3.296 5.653 1.00 76.25 218 SER A O 1
ATOM 1734 N N . LEU A 1 219 ? -21.692 -1.844 6.417 1.00 81.94 219 LEU A N 1
ATOM 1735 C CA . LEU A 1 219 ? -22.558 -0.668 6.273 1.00 81.94 219 LEU A CA 1
ATOM 1736 C C . LEU A 1 219 ? -22.856 -0.311 4.821 1.00 81.94 219 LEU A C 1
ATOM 1738 O O . LEU A 1 219 ? -23.981 0.063 4.506 1.00 81.94 219 LEU A O 1
ATOM 1742 N N . ALA A 1 220 ? -21.867 -0.413 3.940 1.00 75.94 220 ALA A N 1
ATOM 1743 C CA . ALA A 1 220 ? -21.988 -0.034 2.541 1.00 75.94 220 ALA A CA 1
ATOM 1744 C C . ALA A 1 220 ? -23.013 -0.880 1.775 1.00 75.94 220 ALA A C 1
ATOM 1746 O O . ALA A 1 220 ? -23.584 -0.383 0.809 1.00 75.94 220 ALA A O 1
ATOM 1747 N N . VAL A 1 221 ? -23.290 -2.107 2.228 1.00 73.00 221 VAL A N 1
ATOM 1748 C CA . VAL A 1 221 ? -24.383 -2.947 1.705 1.00 73.00 221 VAL A CA 1
ATOM 1749 C C . VAL A 1 221 ? -25.762 -2.340 1.989 1.00 73.00 221 VAL A C 1
ATOM 1751 O O . VAL A 1 221 ? -26.695 -2.549 1.223 1.00 73.00 221 VAL A O 1
ATOM 1754 N N . ALA A 1 222 ? -25.905 -1.592 3.084 1.00 79.38 222 ALA A N 1
ATOM 1755 C CA . ALA A 1 222 ? -27.179 -1.052 3.556 1.00 79.38 222 ALA A CA 1
ATOM 1756 C C . ALA A 1 222 ? -27.368 0.449 3.267 1.00 79.38 222 ALA A C 1
ATOM 1758 O O . ALA A 1 222 ? -28.369 1.032 3.682 1.00 79.38 222 ALA A O 1
ATOM 1759 N N . GLN A 1 223 ? -26.404 1.099 2.614 1.00 79.06 223 GLN A N 1
ATOM 1760 C CA . GLN A 1 223 ? -26.428 2.536 2.343 1.00 79.06 223 GLN A CA 1
ATOM 1761 C C . GLN A 1 223 ? -26.604 2.798 0.852 1.00 79.06 223 GLN A C 1
ATOM 1763 O O . GLN A 1 223 ? -25.996 2.129 0.030 1.00 79.06 223 GLN A O 1
ATOM 1768 N N . GLU A 1 224 ? -27.376 3.830 0.515 1.00 72.62 224 GLU A N 1
ATOM 1769 C CA . GLU A 1 224 ? -27.607 4.244 -0.879 1.00 72.62 224 GLU A CA 1
ATOM 1770 C C . GLU A 1 224 ? -26.830 5.507 -1.268 1.00 72.62 224 GLU A C 1
ATOM 1772 O O . GLU A 1 224 ? -26.794 5.874 -2.434 1.00 72.62 224 GLU A O 1
ATOM 1777 N N . LYS A 1 225 ? -26.258 6.233 -0.296 1.00 80.94 225 LYS A N 1
ATOM 1778 C CA . LYS A 1 225 ? -25.675 7.562 -0.524 1.00 80.94 225 LYS A CA 1
ATOM 1779 C C . LYS A 1 225 ? -24.224 7.622 -0.087 1.00 80.94 225 LYS A C 1
ATOM 1781 O O . LYS A 1 225 ? -23.915 7.453 1.094 1.00 80.94 225 LYS A O 1
ATOM 1786 N N . ILE A 1 226 ? -23.357 8.032 -1.010 1.00 78.62 226 ILE A N 1
ATOM 1787 C CA . ILE A 1 226 ? -21.930 8.249 -0.748 1.00 78.62 226 ILE A CA 1
ATOM 1788 C C . ILE A 1 226 ? -21.667 9.248 0.394 1.00 78.62 226 ILE A C 1
ATOM 1790 O O . ILE A 1 226 ? -20.742 9.059 1.177 1.00 78.62 226 ILE A O 1
ATOM 1794 N N . ALA A 1 227 ? -22.504 10.279 0.551 1.00 82.31 227 ALA A N 1
ATOM 1795 C CA . ALA A 1 227 ? -22.355 11.261 1.628 1.00 82.31 227 ALA A CA 1
ATOM 1796 C C . ALA A 1 227 ? -22.456 10.621 3.026 1.00 82.31 227 ALA A C 1
ATOM 1798 O O . ALA A 1 227 ? -21.697 10.985 3.924 1.00 82.31 227 ALA A O 1
ATOM 1799 N N . ASN A 1 228 ? -23.338 9.629 3.192 1.00 88.00 228 ASN A N 1
ATOM 1800 C CA . ASN A 1 228 ? -23.471 8.891 4.449 1.00 88.00 228 ASN A CA 1
ATOM 1801 C C . ASN A 1 228 ? -22.223 8.041 4.708 1.00 88.00 228 ASN A C 1
ATOM 1803 O O . ASN A 1 228 ? -21.724 8.009 5.827 1.00 88.00 228 ASN A O 1
ATOM 1807 N N . ILE A 1 229 ? -21.678 7.409 3.664 1.00 87.81 229 ILE A N 1
ATOM 1808 C CA . ILE A 1 229 ? -20.433 6.634 3.747 1.00 87.81 229 ILE A CA 1
ATOM 1809 C C . ILE A 1 229 ? -19.269 7.509 4.198 1.00 87.81 229 ILE 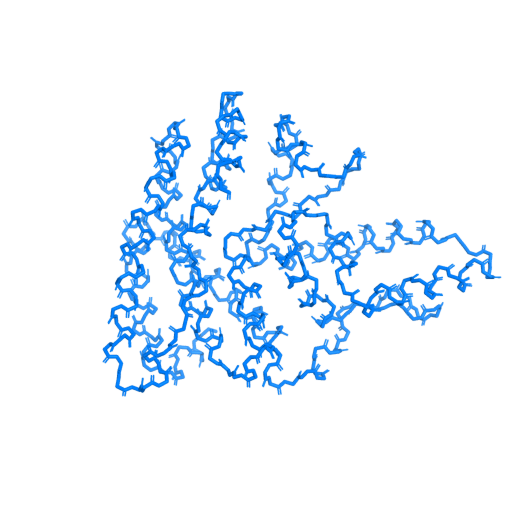A C 1
ATOM 1811 O O . ILE A 1 229 ? -18.510 7.103 5.073 1.00 87.81 229 ILE A O 1
ATOM 1815 N N . VAL A 1 230 ? -19.145 8.717 3.645 1.00 89.38 230 VAL A N 1
ATOM 1816 C CA . VAL A 1 230 ? -18.097 9.671 4.034 1.00 89.38 230 VAL A CA 1
ATOM 1817 C C . VAL A 1 230 ? -18.222 10.047 5.514 1.00 89.38 230 VAL A C 1
ATOM 1819 O O . VAL A 1 230 ? -17.229 10.008 6.240 1.00 89.38 230 VAL A O 1
ATOM 1822 N N . GLN A 1 231 ? -19.429 10.382 5.979 1.00 92.19 231 GLN A N 1
ATOM 1823 C CA . GLN A 1 231 ? -19.661 10.755 7.379 1.00 92.19 231 GLN A CA 1
ATOM 1824 C C . GLN A 1 231 ? -19.378 9.594 8.341 1.00 92.19 231 GLN A C 1
ATOM 1826 O O . GLN A 1 231 ? -18.642 9.770 9.314 1.00 92.19 231 GLN A O 1
ATOM 1831 N N . GLU A 1 232 ? -19.898 8.402 8.045 1.00 94.12 232 GLU A N 1
ATOM 1832 C CA . GLU A 1 232 ? -19.665 7.197 8.847 1.00 94.12 232 GLU A CA 1
ATOM 1833 C C . GLU A 1 232 ? -18.179 6.828 8.898 1.00 94.12 232 GLU A C 1
ATOM 1835 O O . GLU A 1 232 ? -17.650 6.542 9.974 1.00 94.12 232 GLU A O 1
ATOM 1840 N N . ALA A 1 233 ? -17.476 6.910 7.764 1.00 93.88 233 ALA A N 1
ATOM 1841 C CA . ALA A 1 233 ? -16.049 6.623 7.697 1.00 93.88 233 ALA A CA 1
ATOM 1842 C C . ALA A 1 233 ? -15.233 7.560 8.597 1.00 93.88 233 ALA A C 1
ATOM 1844 O O . ALA A 1 233 ? -14.358 7.095 9.326 1.00 93.88 233 ALA A O 1
ATOM 1845 N N . LEU A 1 234 ? -15.540 8.863 8.602 1.00 95.19 234 LEU A N 1
ATOM 1846 C CA . LEU A 1 234 ? -14.870 9.841 9.466 1.00 95.19 234 LEU A CA 1
ATOM 1847 C C . LEU A 1 234 ? -15.110 9.554 10.953 1.00 95.19 234 LEU A C 1
ATOM 1849 O O . LEU A 1 234 ? -14.171 9.564 11.752 1.00 95.19 234 LEU A O 1
ATOM 1853 N N . VAL A 1 235 ? -16.361 9.292 11.337 1.00 95.44 235 VAL A N 1
ATOM 1854 C CA . VAL A 1 235 ? -16.723 9.016 12.736 1.00 95.44 235 VAL A CA 1
ATOM 1855 C C . VAL A 1 235 ? -16.036 7.743 13.229 1.00 95.44 235 VAL A C 1
ATOM 1857 O O . VAL A 1 235 ? -15.430 7.732 14.307 1.00 95.44 235 VAL A O 1
ATOM 1860 N N . ARG A 1 236 ? -16.076 6.678 12.428 1.00 94.56 236 ARG A N 1
ATOM 1861 C CA . ARG A 1 236 ? -15.489 5.379 12.773 1.00 94.56 236 ARG A CA 1
ATOM 1862 C C . ARG A 1 236 ? -13.973 5.416 12.783 1.00 94.56 236 ARG A C 1
ATOM 1864 O O . ARG A 1 236 ? -13.377 4.935 13.745 1.00 94.56 236 ARG A O 1
ATOM 1871 N N . HIS A 1 237 ? -13.348 6.068 11.799 1.00 95.88 237 HIS A N 1
ATOM 1872 C CA . HIS A 1 237 ? -11.900 6.295 11.780 1.00 95.88 237 HIS A CA 1
ATOM 1873 C C . HIS A 1 237 ? -11.431 6.981 13.064 1.00 95.88 237 HIS A C 1
ATOM 1875 O O . HIS A 1 237 ? -10.517 6.483 13.727 1.00 95.88 237 HIS A O 1
ATOM 1881 N N . ASN A 1 238 ? -12.092 8.071 13.466 1.00 94.38 238 ASN A N 1
ATOM 1882 C CA . ASN A 1 238 ? -11.748 8.796 14.687 1.00 94.38 238 ASN A CA 1
ATOM 1883 C C . ASN A 1 238 ? -11.907 7.911 15.928 1.00 94.38 238 ASN A C 1
ATOM 1885 O O . ASN A 1 238 ? -11.021 7.868 16.783 1.00 94.38 238 ASN A O 1
ATOM 1889 N N . SER A 1 239 ? -13.010 7.164 16.015 1.00 93.62 239 SER A N 1
ATOM 1890 C CA . SER A 1 239 ? -13.273 6.258 17.135 1.00 93.62 239 SER A CA 1
ATOM 1891 C C . SER A 1 239 ? -12.224 5.143 17.252 1.00 93.62 239 SER A C 1
ATOM 1893 O O . SER A 1 239 ? -11.716 4.883 18.348 1.00 93.62 239 SER A O 1
ATOM 1895 N N . LEU A 1 240 ? -11.865 4.504 16.135 1.00 93.44 240 LEU A N 1
ATOM 1896 C CA . LEU A 1 240 ? -10.835 3.462 16.072 1.00 93.44 240 LEU A CA 1
ATOM 1897 C C . LEU A 1 240 ? -9.454 4.029 16.407 1.00 93.44 240 LEU A C 1
ATOM 1899 O O . LEU A 1 240 ? -8.726 3.457 17.221 1.00 93.44 240 LEU A O 1
ATOM 1903 N N . THR A 1 241 ? -9.118 5.191 15.847 1.00 93.06 241 THR A N 1
ATOM 1904 C CA . THR A 1 241 ? -7.853 5.880 16.113 1.00 93.06 241 THR A CA 1
ATOM 1905 C C . THR A 1 241 ? -7.720 6.214 17.593 1.00 93.06 241 THR A C 1
ATOM 1907 O O . THR A 1 241 ? -6.686 5.913 18.183 1.00 93.06 241 THR A O 1
ATOM 1910 N N . VAL A 1 242 ? -8.750 6.774 18.234 1.00 91.12 242 VAL A N 1
ATOM 1911 C CA . VAL A 1 242 ? -8.728 7.077 19.677 1.00 91.12 242 VAL A CA 1
ATOM 1912 C C . VAL A 1 242 ? -8.513 5.816 20.510 1.00 91.12 242 VAL A C 1
ATOM 1914 O O . VAL A 1 242 ? -7.713 5.840 21.444 1.00 91.12 242 VAL A O 1
ATOM 1917 N N . ARG A 1 243 ? -9.174 4.705 20.168 1.00 89.50 243 ARG A N 1
ATOM 1918 C CA . ARG A 1 243 ? -9.017 3.433 20.888 1.00 89.50 243 ARG A CA 1
ATOM 1919 C C . ARG A 1 243 ? -7.597 2.879 20.762 1.00 89.50 243 ARG A C 1
ATOM 1921 O O . ARG A 1 243 ? -6.953 2.623 21.775 1.00 89.50 243 ARG A O 1
ATOM 1928 N N . ILE A 1 244 ? -7.084 2.760 19.539 1.00 90.00 244 ILE A N 1
ATOM 1929 C CA . ILE A 1 244 ? -5.765 2.171 19.268 1.00 90.00 244 ILE A CA 1
ATOM 1930 C C . ILE A 1 244 ? -4.634 3.090 19.759 1.00 90.00 244 ILE A C 1
ATOM 1932 O O . ILE A 1 244 ? -3.750 2.654 20.496 1.00 90.00 244 ILE A O 1
ATOM 1936 N N . THR A 1 245 ? -4.682 4.386 19.437 1.00 85.19 245 THR A N 1
ATOM 1937 C CA . THR A 1 245 ? -3.666 5.355 19.896 1.00 85.19 245 THR A CA 1
ATOM 1938 C C . THR A 1 245 ? -3.750 5.643 21.391 1.00 85.19 245 THR A C 1
ATOM 1940 O O . THR A 1 245 ? -2.728 5.919 22.018 1.00 85.19 245 THR A O 1
ATOM 1943 N N . GLY A 1 246 ? -4.932 5.520 21.998 1.00 85.19 246 GLY A N 1
ATOM 1944 C CA . GLY A 1 246 ? -5.112 5.613 23.444 1.00 85.19 246 GLY A CA 1
ATOM 1945 C C . GLY A 1 246 ? -4.343 4.527 24.197 1.00 85.19 246 GLY A C 1
ATOM 1946 O O . GLY A 1 246 ? -3.706 4.826 25.207 1.00 85.19 246 GLY A O 1
ATOM 1947 N N . THR A 1 247 ? -4.337 3.295 23.685 1.00 87.62 247 THR A N 1
ATOM 1948 C CA . THR A 1 247 ? -3.525 2.194 24.231 1.00 87.62 247 THR A CA 1
ATOM 1949 C C . THR A 1 247 ? -2.032 2.464 24.055 1.00 87.62 247 THR A C 1
ATOM 1951 O O . THR A 1 247 ? -1.261 2.338 25.004 1.00 87.62 247 THR A O 1
ATOM 1954 N N . ILE A 1 248 ? -1.621 2.953 22.882 1.00 87.44 248 ILE A N 1
ATOM 1955 C CA . ILE A 1 248 ? -0.220 3.302 22.598 1.00 87.44 248 ILE A CA 1
ATOM 1956 C C . ILE A 1 248 ? 0.312 4.359 23.573 1.00 87.44 248 ILE A C 1
ATOM 1958 O O . ILE A 1 248 ? 1.397 4.199 24.135 1.00 87.44 248 ILE A O 1
ATOM 1962 N N . LYS A 1 249 ? -0.468 5.413 23.841 1.00 86.56 249 LYS A N 1
ATOM 1963 C CA . LYS A 1 249 ? -0.089 6.491 24.771 1.00 86.56 249 LYS A CA 1
ATOM 1964 C C . LYS A 1 249 ? 0.120 6.004 26.209 1.00 86.56 249 LYS A C 1
ATOM 1966 O O . LYS A 1 249 ? 0.867 6.633 26.955 1.00 86.56 249 LYS A O 1
ATOM 1971 N N . LYS A 1 250 ? -0.503 4.885 26.593 1.00 85.75 250 LYS A N 1
ATOM 1972 C CA . LYS A 1 250 ? -0.334 4.247 27.910 1.00 85.75 250 LYS A CA 1
ATOM 1973 C C . LYS A 1 250 ? 0.877 3.313 27.980 1.00 85.75 250 LYS A C 1
ATOM 1975 O O . LYS A 1 250 ? 1.230 2.885 29.077 1.00 85.75 250 LYS A O 1
ATOM 1980 N N . SER A 1 251 ? 1.534 3.019 26.854 1.00 83.00 251 SER A N 1
ATOM 1981 C CA . SER A 1 251 ? 2.723 2.162 26.822 1.00 83.00 251 SER A CA 1
ATOM 1982 C C . SER A 1 251 ? 3.813 2.689 27.755 1.00 83.00 251 SER A C 1
ATOM 1984 O O . SER A 1 251 ? 3.997 3.896 27.900 1.00 83.00 251 SER A O 1
ATOM 1986 N N . GLN A 1 252 ? 4.568 1.801 28.396 1.00 78.12 252 GLN A N 1
ATOM 1987 C CA . GLN A 1 252 ? 5.691 2.199 29.251 1.00 78.12 252 GLN A CA 1
ATOM 1988 C C . GLN A 1 252 ? 6.917 2.652 28.441 1.00 78.12 252 GLN A C 1
ATOM 1990 O O . GLN A 1 252 ? 7.736 3.418 28.944 1.00 78.12 252 GLN A O 1
ATOM 1995 N N . LYS A 1 253 ? 7.037 2.225 27.177 1.00 82.19 253 LYS A N 1
ATOM 1996 C CA . LYS A 1 253 ? 8.159 2.578 26.298 1.00 82.19 253 LYS A CA 1
ATOM 1997 C C . LYS A 1 253 ? 7.904 3.925 25.621 1.00 82.19 253 LYS A C 1
ATOM 1999 O O . LYS A 1 253 ? 6.948 4.060 24.860 1.00 82.19 253 LYS A O 1
ATOM 2004 N N . LEU A 1 254 ? 8.783 4.904 25.851 1.00 76.12 254 LEU A N 1
ATOM 2005 C CA . LEU A 1 254 ? 8.660 6.251 25.274 1.00 76.12 254 LEU A CA 1
ATOM 2006 C C . LEU A 1 254 ? 8.625 6.227 23.739 1.00 76.12 254 LEU A C 1
ATOM 2008 O O . LEU A 1 254 ? 7.743 6.836 23.148 1.00 76.12 254 LEU A O 1
ATOM 2012 N N . SER A 1 255 ? 9.499 5.435 23.109 1.00 76.56 255 SER A N 1
ATOM 2013 C CA . SER A 1 255 ? 9.528 5.256 21.649 1.00 76.56 255 SER A CA 1
ATOM 2014 C C . SER A 1 255 ? 8.209 4.735 21.075 1.00 76.56 255 SER A C 1
ATOM 2016 O O . SER A 1 255 ? 7.869 5.035 19.936 1.00 76.56 255 SER A O 1
ATOM 2018 N N . MET A 1 256 ? 7.446 3.975 21.866 1.00 80.38 256 MET A N 1
ATOM 2019 C CA . MET A 1 256 ? 6.133 3.484 21.456 1.00 80.38 256 MET A CA 1
ATOM 2020 C C . MET A 1 256 ? 5.082 4.591 21.542 1.00 80.38 256 MET A C 1
ATOM 2022 O O . MET A 1 256 ? 4.202 4.653 20.695 1.00 80.38 256 MET A O 1
ATOM 2026 N N . ARG A 1 257 ? 5.184 5.504 22.517 1.00 79.25 257 ARG A N 1
ATOM 2027 C CA . ARG A 1 257 ? 4.259 6.647 22.653 1.00 79.25 257 ARG A CA 1
ATOM 2028 C C . ARG A 1 257 ? 4.360 7.638 21.495 1.00 79.25 257 ARG A C 1
ATOM 2030 O O . ARG A 1 257 ? 3.395 8.348 21.232 1.00 79.25 257 ARG A O 1
ATOM 2037 N N . GLU A 1 258 ? 5.508 7.673 20.828 1.00 80.19 258 GLU A N 1
ATOM 2038 C CA . GLU A 1 258 ? 5.790 8.539 19.679 1.00 80.19 258 GLU A CA 1
ATOM 2039 C C . GLU A 1 258 ? 5.451 7.881 18.332 1.00 80.19 258 GLU A C 1
ATOM 2041 O O . GLU A 1 258 ? 5.697 8.470 17.280 1.00 80.19 258 GLU A O 1
ATOM 2046 N N . LEU A 1 259 ? 4.878 6.668 18.333 1.00 85.62 259 LEU A N 1
ATOM 2047 C CA . LEU A 1 259 ? 4.494 5.999 17.095 1.00 85.62 259 LEU A CA 1
ATOM 2048 C C . LEU A 1 259 ? 3.462 6.817 16.327 1.00 85.62 259 LEU A C 1
ATOM 2050 O O . LEU A 1 259 ? 2.380 7.141 16.821 1.00 85.62 259 LEU A O 1
ATOM 2054 N N . HIS A 1 260 ? 3.804 7.100 15.077 1.00 84.94 260 HIS A N 1
ATOM 2055 C CA . HIS A 1 260 ? 2.949 7.837 14.173 1.00 84.94 260 HIS A CA 1
ATOM 2056 C C . HIS A 1 260 ? 2.016 6.881 13.424 1.00 84.94 260 HIS A C 1
ATOM 2058 O O . HIS A 1 260 ? 2.459 5.911 12.808 1.00 84.94 260 HIS A O 1
ATOM 2064 N N . ASN A 1 261 ? 0.715 7.166 13.469 1.00 91.31 261 ASN A N 1
ATOM 2065 C CA . ASN A 1 261 ? -0.259 6.521 12.600 1.00 91.31 261 ASN A CA 1
ATOM 2066 C C . ASN A 1 261 ? -0.208 7.195 11.222 1.00 91.31 261 ASN A C 1
ATOM 2068 O O . ASN A 1 261 ? -0.543 8.368 11.104 1.00 91.31 261 ASN A O 1
ATOM 2072 N N . HIS A 1 262 ? 0.170 6.446 10.190 1.00 92.62 262 HIS A N 1
ATOM 2073 C CA . HIS A 1 262 ? 0.230 6.935 8.815 1.00 92.62 262 HIS A CA 1
ATOM 2074 C C . HIS A 1 262 ? -1.132 6.877 8.097 1.00 92.62 262 HIS A C 1
ATOM 2076 O O . HIS A 1 262 ? -1.212 7.316 6.953 1.00 92.62 262 HIS A O 1
ATOM 2082 N N . TYR A 1 263 ? -2.178 6.301 8.706 1.00 93.81 263 TYR A N 1
ATOM 2083 C CA . TYR A 1 263 ? -3.535 6.217 8.148 1.00 93.81 263 TYR A CA 1
ATOM 2084 C C . TYR A 1 263 ? -4.429 7.357 8.646 1.00 93.81 263 TYR A C 1
ATOM 2086 O O . TYR A 1 263 ? -4.965 7.327 9.759 1.00 93.81 263 TYR A O 1
ATOM 2094 N N . GLU A 1 264 ? -4.584 8.375 7.813 1.00 93.06 264 GLU A N 1
ATOM 2095 C CA . GLU A 1 264 ? -5.283 9.620 8.126 1.00 93.06 264 GLU A CA 1
ATOM 2096 C C . GLU A 1 264 ? -6.787 9.521 7.827 1.00 93.06 264 GLU A C 1
ATOM 2098 O O . GLU A 1 264 ? -7.219 8.621 7.104 1.00 93.06 264 GLU A O 1
ATOM 2103 N N . PRO A 1 265 ? -7.618 10.448 8.340 1.00 92.56 265 PRO A N 1
ATOM 2104 C CA . PRO A 1 265 ? -9.056 10.424 8.074 1.00 92.56 265 PRO A CA 1
ATOM 2105 C C . PRO A 1 265 ? -9.401 10.408 6.578 1.00 92.56 265 PRO A C 1
ATOM 2107 O O . PRO A 1 265 ? -10.318 9.700 6.168 1.00 92.56 265 PRO A O 1
ATOM 2110 N N . ALA A 1 266 ? -8.638 11.131 5.750 1.00 88.00 266 ALA A N 1
ATOM 2111 C CA . ALA A 1 266 ? -8.821 11.149 4.297 1.00 88.00 266 ALA A CA 1
ATOM 2112 C C . ALA A 1 266 ? -8.558 9.778 3.646 1.00 88.00 266 ALA A C 1
ATOM 2114 O O . ALA A 1 266 ? -9.259 9.402 2.706 1.00 88.00 266 ALA A O 1
ATOM 2115 N N . ASP A 1 267 ? -7.603 9.004 4.174 1.00 88.69 267 ASP A N 1
ATOM 2116 C CA . ASP A 1 267 ? -7.348 7.629 3.732 1.00 88.69 267 ASP A CA 1
ATOM 2117 C C . ASP A 1 267 ? -8.534 6.724 4.082 1.00 88.69 267 ASP A C 1
ATOM 2119 O O . ASP A 1 267 ? -8.992 5.945 3.247 1.00 88.69 267 ASP A O 1
ATOM 2123 N N . GLY A 1 268 ? -9.071 6.888 5.297 1.00 89.00 268 GLY A N 1
ATOM 2124 C CA . GLY A 1 268 ? -10.267 6.192 5.768 1.00 89.00 268 GLY A CA 1
ATOM 2125 C C . GLY A 1 268 ? -11.488 6.437 4.891 1.00 89.00 268 GLY A C 1
ATOM 2126 O O . GLY A 1 268 ? -12.161 5.495 4.471 1.00 89.00 268 GLY A O 1
ATOM 2127 N N . VAL A 1 269 ? -11.742 7.704 4.561 1.00 88.06 269 VAL A N 1
ATOM 2128 C CA . VAL A 1 269 ? -12.822 8.092 3.648 1.00 88.06 269 VAL A CA 1
ATOM 2129 C C . VAL A 1 269 ? -12.607 7.490 2.265 1.00 88.06 269 VAL A C 1
ATOM 2131 O O . VAL A 1 269 ? -13.546 6.936 1.695 1.00 88.06 269 VAL A O 1
ATOM 2134 N N . ARG A 1 270 ? -11.382 7.556 1.729 1.00 83.25 270 ARG A N 1
ATOM 2135 C CA . ARG A 1 270 ? -11.064 6.987 0.416 1.00 83.25 270 ARG A CA 1
ATOM 2136 C C . ARG A 1 270 ? -11.375 5.492 0.368 1.00 83.25 270 ARG A C 1
ATOM 2138 O O . ARG A 1 270 ? -12.044 5.048 -0.560 1.00 83.25 270 ARG A O 1
ATOM 2145 N N . ASP A 1 271 ? -10.917 4.731 1.355 1.00 81.00 271 ASP A N 1
ATOM 2146 C CA . ASP A 1 271 ? -11.141 3.285 1.420 1.00 81.00 271 ASP A CA 1
ATOM 2147 C C . ASP A 1 271 ? -12.623 2.925 1.550 1.00 81.00 271 ASP A C 1
ATOM 2149 O O . ASP A 1 271 ? -13.108 2.030 0.856 1.00 81.00 271 ASP A O 1
ATOM 2153 N N . ALA A 1 272 ? -13.364 3.658 2.381 1.00 84.00 272 ALA A N 1
ATOM 2154 C CA . ALA A 1 272 ? -14.794 3.448 2.563 1.00 84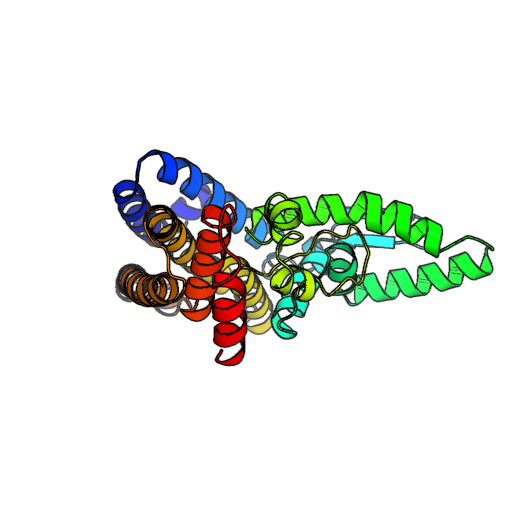.00 272 ALA A CA 1
ATOM 2155 C C . ALA A 1 272 ? -15.605 3.770 1.300 1.00 84.00 272 ALA A C 1
ATOM 2157 O O . ALA A 1 272 ? -16.496 3.010 0.923 1.00 84.00 272 ALA A O 1
ATOM 2158 N N . VAL A 1 273 ? -15.281 4.873 0.619 1.00 80.81 273 VAL A N 1
ATOM 2159 C CA . VAL A 1 273 ? -15.913 5.249 -0.652 1.00 80.81 273 VAL A CA 1
ATOM 2160 C C . VAL A 1 273 ? -15.615 4.212 -1.724 1.00 80.81 273 VAL A C 1
ATOM 2162 O O . VAL A 1 273 ? -16.529 3.801 -2.433 1.00 80.81 273 VAL A O 1
ATOM 2165 N N . LEU A 1 274 ? -14.366 3.749 -1.826 1.00 74.50 274 LEU A N 1
ATOM 2166 C CA . LEU A 1 274 ? -14.024 2.682 -2.758 1.00 74.50 274 LEU A CA 1
ATOM 2167 C C . LEU A 1 274 ? -14.856 1.435 -2.465 1.00 74.50 274 LEU A C 1
ATOM 2169 O O . LEU A 1 274 ? -15.524 0.959 -3.374 1.00 74.50 274 LEU A O 1
ATOM 2173 N N . ALA A 1 275 ? -14.905 0.964 -1.215 1.00 74.06 275 ALA A N 1
ATOM 2174 C CA . ALA A 1 275 ? -15.731 -0.178 -0.822 1.00 74.06 275 ALA A CA 1
ATOM 2175 C C . ALA A 1 275 ? -17.216 0.007 -1.187 1.00 74.06 275 ALA A C 1
ATOM 2177 O O . ALA A 1 275 ? -17.813 -0.891 -1.781 1.00 74.06 275 ALA A O 1
ATOM 2178 N N . PHE A 1 276 ? -17.790 1.182 -0.906 1.00 77.19 276 PHE A N 1
ATOM 2179 C CA . PHE A 1 276 ? -19.161 1.522 -1.288 1.00 77.19 276 PHE A CA 1
ATOM 2180 C C . PHE A 1 276 ? -19.389 1.406 -2.789 1.00 77.19 276 PHE A C 1
ATOM 2182 O O . PHE A 1 276 ? -20.352 0.760 -3.201 1.00 77.19 276 PHE A O 1
ATOM 2189 N N . LEU A 1 277 ? -18.491 1.972 -3.597 1.00 71.81 277 LEU A N 1
ATOM 2190 C CA . LEU A 1 277 ? -18.569 1.848 -5.044 1.00 71.81 277 LEU A CA 1
ATOM 2191 C C . LEU A 1 277 ? -18.489 0.373 -5.446 1.00 71.81 277 LEU A C 1
ATOM 2193 O O . LEU A 1 277 ? -19.303 -0.071 -6.236 1.00 71.81 277 LEU A O 1
ATOM 2197 N N . LEU A 1 278 ? -17.606 -0.446 -4.871 1.00 64.88 278 LEU A N 1
ATOM 2198 C CA . LEU A 1 278 ? -17.507 -1.867 -5.255 1.00 64.88 278 LEU A CA 1
ATOM 2199 C C . LEU A 1 278 ? -18.773 -2.673 -4.987 1.00 64.88 278 LEU A C 1
ATOM 2201 O O . LEU A 1 278 ? -19.094 -3.581 -5.756 1.00 64.88 278 LEU A O 1
ATOM 2205 N N . ILE A 1 279 ? -19.459 -2.352 -3.896 1.00 67.38 279 ILE A N 1
ATOM 2206 C CA . ILE A 1 279 ? -20.685 -3.027 -3.476 1.00 67.38 279 ILE A CA 1
ATOM 2207 C C . ILE A 1 279 ? -21.872 -2.542 -4.312 1.00 67.38 279 ILE A C 1
ATOM 2209 O O . ILE A 1 279 ? -22.658 -3.360 -4.786 1.00 67.38 279 ILE A O 1
ATOM 2213 N N . ASN A 1 280 ? -21.967 -1.229 -4.540 1.00 65.69 280 ASN A N 1
ATOM 2214 C CA . ASN A 1 280 ? -23.128 -0.592 -5.160 1.00 65.69 280 ASN A CA 1
ATOM 2215 C C . ASN A 1 280 ? -22.981 -0.345 -6.667 1.00 65.69 280 ASN A C 1
ATOM 2217 O O . ASN A 1 280 ? -23.948 0.029 -7.316 1.00 65.69 280 ASN A O 1
ATOM 2221 N N . THR A 1 281 ? -21.833 -0.657 -7.279 1.00 54.50 281 THR A N 1
ATOM 2222 C CA . THR A 1 281 ? -21.616 -0.550 -8.739 1.00 54.50 281 THR A CA 1
ATOM 2223 C C . THR A 1 281 ? -22.409 -1.574 -9.579 1.00 54.50 281 THR A C 1
ATOM 2225 O O . THR A 1 281 ? -22.166 -1.727 -10.779 1.00 54.50 281 THR A O 1
ATOM 2228 N N . ALA A 1 282 ? -23.403 -2.249 -8.998 1.00 47.00 282 ALA A N 1
ATOM 2229 C CA . ALA A 1 282 ? -24.498 -2.842 -9.762 1.00 47.00 282 ALA A CA 1
ATOM 2230 C C . ALA A 1 282 ? -25.585 -1.809 -10.146 1.00 47.00 282 ALA A C 1
ATOM 2232 O O . ALA A 1 282 ? -26.372 -2.100 -11.043 1.00 47.00 282 ALA A O 1
ATOM 2233 N N . GLU A 1 283 ? -25.633 -0.608 -9.545 1.00 44.84 283 GLU A N 1
ATOM 2234 C CA . GLU A 1 283 ? -26.715 0.360 -9.768 1.00 44.84 283 GLU A CA 1
ATOM 2235 C C . GLU A 1 283 ? -26.294 1.854 -9.699 1.00 44.84 283 GLU A C 1
ATOM 2237 O O . GLU A 1 283 ? -25.765 2.317 -8.700 1.00 44.84 283 GLU A O 1
ATOM 2242 N N . LYS A 1 284 ? -26.708 2.610 -10.737 1.00 47.28 284 LYS A N 1
ATOM 2243 C CA . LYS A 1 284 ? -27.014 4.068 -10.817 1.00 47.28 284 LYS A CA 1
ATOM 2244 C C . LYS A 1 284 ? -25.915 5.080 -11.203 1.00 47.28 284 LYS A C 1
ATOM 2246 O O . LYS A 1 284 ? -24.871 5.241 -10.590 1.00 47.28 284 LYS A O 1
ATOM 2251 N N . SER A 1 285 ? -26.283 5.904 -12.191 1.00 48.03 285 SER A N 1
ATOM 2252 C CA . SER A 1 285 ? -25.540 7.041 -12.760 1.00 48.03 285 SER A CA 1
ATOM 2253 C C . SER A 1 285 ? -25.477 8.295 -11.872 1.00 48.03 285 SER A C 1
ATOM 2255 O O . SER A 1 285 ? -24.767 9.242 -12.200 1.00 48.03 285 SER A O 1
ATOM 2257 N N . ALA A 1 286 ? -26.246 8.356 -10.780 1.00 51.50 286 ALA A N 1
ATOM 2258 C CA . ALA A 1 286 ? -26.297 9.520 -9.889 1.00 51.50 286 ALA A CA 1
ATOM 2259 C C . ALA A 1 286 ? -25.092 9.587 -8.932 1.00 51.50 286 ALA A C 1
ATOM 2261 O O . ALA A 1 286 ? -24.616 10.680 -8.616 1.00 51.50 286 ALA A O 1
ATOM 2262 N N . ASP A 1 287 ? -24.554 8.432 -8.530 1.00 47.25 287 ASP A N 1
ATOM 2263 C CA . ASP A 1 287 ? -23.409 8.345 -7.617 1.00 47.25 287 ASP A CA 1
ATOM 2264 C C . ASP A 1 287 ? -22.098 8.813 -8.271 1.00 47.25 287 ASP A C 1
ATOM 2266 O O . ASP A 1 287 ? -21.211 9.331 -7.591 1.00 47.25 287 ASP A O 1
ATOM 2270 N N . GLU A 1 288 ? -22.003 8.741 -9.604 1.00 44.69 288 GLU A N 1
ATOM 2271 C CA . GLU A 1 288 ? -20.878 9.285 -10.376 1.00 44.69 288 GLU A CA 1
ATOM 2272 C C . GLU A 1 288 ? -20.757 10.807 -10.270 1.00 44.69 288 GLU A C 1
ATOM 2274 O O . GLU A 1 288 ? -19.652 11.342 -10.154 1.00 44.69 288 GLU A O 1
ATOM 2279 N N . ILE A 1 289 ? -21.893 11.507 -10.311 1.00 45.91 289 ILE A N 1
ATOM 2280 C CA . ILE A 1 289 ? -21.937 12.969 -10.220 1.00 45.91 289 ILE A CA 1
ATOM 2281 C C . ILE A 1 289 ? -21.552 13.388 -8.799 1.00 45.91 289 ILE A C 1
ATOM 2283 O O . ILE A 1 289 ? -20.677 14.235 -8.621 1.00 45.91 289 ILE A O 1
ATOM 2287 N N . ALA A 1 290 ? -22.114 12.716 -7.790 1.00 46.06 290 ALA A N 1
ATOM 2288 C CA . ALA A 1 290 ? -21.814 12.994 -6.390 1.00 46.06 290 ALA A CA 1
ATOM 2289 C C . ALA A 1 290 ? -20.332 12.762 -6.047 1.00 46.06 290 ALA A C 1
ATOM 2291 O O . ALA A 1 290 ? -19.730 13.591 -5.368 1.00 46.06 290 ALA A O 1
ATOM 2292 N N . LEU A 1 291 ? -19.715 11.682 -6.544 1.00 43.38 291 LEU A N 1
ATOM 2293 C CA . LEU A 1 291 ? -18.288 11.417 -6.345 1.00 43.38 291 LEU A CA 1
ATOM 2294 C C . LEU A 1 291 ? -17.400 12.456 -7.046 1.00 43.38 291 LEU A C 1
ATOM 2296 O O . LEU A 1 291 ? -16.425 12.920 -6.457 1.00 43.38 291 LEU A O 1
ATOM 2300 N N . SER A 1 292 ? -17.735 12.835 -8.284 1.00 38.53 292 SER A N 1
ATOM 2301 C CA . SER A 1 292 ? -17.001 13.870 -9.022 1.00 38.53 292 SER A CA 1
ATOM 2302 C C . SER A 1 292 ? -17.018 15.213 -8.293 1.00 38.53 292 SER A C 1
ATOM 2304 O O . SER A 1 292 ? -16.025 15.938 -8.331 1.00 38.53 292 SER A O 1
ATOM 2306 N N . ASP A 1 293 ? -18.131 15.563 -7.655 1.00 43.50 293 ASP A N 1
ATOM 2307 C CA . ASP A 1 293 ? -18.248 16.814 -6.912 1.00 43.50 293 ASP A CA 1
ATOM 2308 C C . ASP A 1 293 ? -17.520 16.747 -5.565 1.00 43.50 293 ASP A C 1
ATOM 2310 O O . ASP A 1 293 ? -16.878 17.715 -5.164 1.00 43.50 293 ASP A O 1
ATOM 2314 N N . LEU A 1 294 ? -17.521 15.589 -4.900 1.00 40.41 294 LEU A N 1
ATOM 2315 C CA . LEU A 1 294 ? -16.830 15.397 -3.622 1.00 40.41 294 LEU A CA 1
ATOM 2316 C C . LEU A 1 294 ? -15.300 15.395 -3.784 1.00 40.41 294 LEU A C 1
ATOM 2318 O O . LEU A 1 294 ? -14.598 16.008 -2.984 1.00 40.41 294 LEU A O 1
ATOM 2322 N N . LEU A 1 295 ? -14.780 14.787 -4.858 1.00 37.00 295 LEU A N 1
ATOM 2323 C CA . LEU A 1 295 ? -13.350 14.797 -5.205 1.00 37.00 295 LEU A CA 1
ATOM 2324 C C . LEU A 1 295 ? -12.821 16.176 -5.631 1.00 37.00 295 LEU A C 1
ATOM 2326 O O . LEU A 1 295 ? -11.613 16.353 -5.717 1.00 37.00 295 LEU A O 1
ATOM 2330 N N . ARG A 1 296 ? -13.697 17.144 -5.922 1.00 33.19 296 ARG A N 1
ATOM 2331 C CA . ARG A 1 296 ? -13.303 18.540 -6.179 1.00 33.19 296 ARG A CA 1
ATOM 2332 C C . ARG A 1 296 ? -13.140 19.362 -4.901 1.00 33.19 296 ARG A C 1
ATOM 2334 O O . ARG A 1 296 ? -12.589 20.457 -4.968 1.00 33.19 296 ARG A O 1
ATOM 2341 N N . ILE A 1 297 ? -13.681 18.880 -3.782 1.00 30.64 297 ILE A N 1
ATOM 2342 C CA . ILE A 1 297 ? -13.717 19.590 -2.494 1.00 30.64 297 ILE A CA 1
ATOM 2343 C C . ILE A 1 297 ? -12.569 19.141 -1.570 1.00 30.64 297 ILE A C 1
ATOM 2345 O O . ILE A 1 297 ? -12.189 19.894 -0.675 1.00 30.64 297 ILE A O 1
ATOM 2349 N N . ILE A 1 298 ? -12.019 17.942 -1.791 1.00 30.39 298 ILE A N 1
ATOM 2350 C CA . ILE A 1 298 ? -10.831 17.403 -1.104 1.00 30.39 298 ILE A CA 1
ATOM 2351 C C . ILE A 1 298 ? -9.580 17.761 -1.907 1.00 30.39 298 ILE A C 1
ATOM 2353 O O . ILE A 1 298 ? -8.585 18.183 -1.280 1.00 30.39 298 ILE A O 1
#

Radius of gyration: 20.3 Å; Cα contacts (8 Å, |Δi|>4): 383; chains: 1; bounding box: 49×34×65 Å

Mean predicted aligned error: 9.09 Å

=== Feature glossary ===
Key to the feature types in this record:

— What the protein is —

Primary structure: the covalent order of the twenty standard amino acids along the backbone. Two proteins with the same sequence will (almost always) fold to the same structure; two with 30% identity often share a fold but not the details.

Database cross-references. InterPro integrates a dozen domain/family signature databases into unified entries with residue-range hits. GO terms attach function/process/location labels with evidence codes. CATH codes position the fold in a four-level structural taxonomy. Organism is the NCBI-taxonomy species name.

— Where its atoms are —

The mmCIF block holds the 3D Cartesian coordinates of each backbone atom (N, Cα, C, O) in ångströms. mmCIF is the PDB's canonical archive format — a tagged-loop text representation of the atomic model.

Six rendered views show the 3D structure from the faces of a cube — i.e. along ±x, ±y, ±z. Rendering representation is drawn randomly per protein from cartoon (secondary-structure ribbons), sticks (backbone bonds), or molecular surface; coloring is either N→C rainbow (blue at the N-terminus through red at the C-terminus) or one color per chain.

— Local backbone conformation —

DSSP 8-state secondary structure assigns each residue one of H (α-helix), G (3₁₀-helix), I (π-helix), E (extended β-strand), B (isolated β-bridge), T (hydrogen-bonded turn), S (bend), or '-' (coil). The assignment is computed from backbone hydrogen-bond geometry via the Kabsch–Sander algorithm.

P-SEA three-state annotation labels each residue as helix, strand, or coil based purely on the geometry of the Cα trace. It serves as a fallback when the full backbone (and thus DSSP) is unavailable.

The φ/ψ torsion pair specifies the backbone conformation at each residue. φ rotates about the N–Cα bond, ψ about the Cα–C bond. Steric clashes forbid most of the (φ, ψ) plane — the allowed regions (α-helix basin, β-sheet basin, left-handed helix) are the Ramachandran-allowed 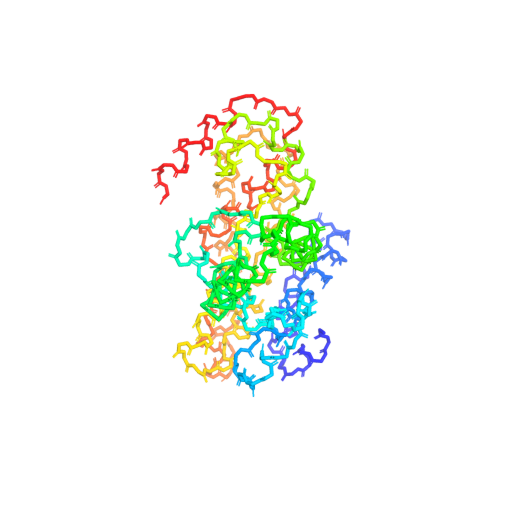regions.

— Global shape and packing —

The geometric summary reports three shape descriptors. Rg (radius of gyration) measures how spread out the Cα atoms are about their centre of mass; compact globular proteins have small Rg, elongated or unfolded ones large. Cα contacts (<8 Å, |i−j|>4) count long-range residue pairs in spatial proximity — high for tightly packed folds, near zero for rods or random coil. The bounding-box extents give the protein's footprint along x, y, z in Å.

Accessible surface area quantifies burial. A residue with SASA near zero is packed into the hydrophobic core; one with SASA >100 Å² sits on the surface. Computed here via the Shrake–Rupley numerical algorithm with a 1.4 Å probe.

Plot images: a contact map (which residues are close in 3D, as an N×N binary image), a Ramachandran scatter (backbone torsion angles, revealing secondary-structure composition at a glance), and — for AlphaFold structures — a PAE heatmap (pairwise prediction confidence).

— Structural neighborhood —

The Foldseek 3Di string encodes local tertiary geometry as a 20-letter alphabet — one character per residue — derived from the relative positions of nearby Cα atoms. Unlike the amino-acid sequence, 3Di is a direct function of the 3D structure, so two proteins with the same fold have similar 3Di strings even at low sequence identity.

Nearest PDB neighbors are the top structural matches found by Foldseek when searching this structure against the entire Protein Data Bank. Each hit reports a TM-score (0 to 1; >0.5 almost always implies the same fold) and an E-value. These are *structural* homologs — they may share no detectable sequence similarity.

— Confidence and disorder —

For AlphaFold models, the B-factor field carries pLDDT — the model's own estimate of local accuracy on a 0–100 scale. Regions with pLDDT<50 should be treated as essentially unmodeled; they often correspond to intrinsically disordered segments.

B-factor (Debye–Waller factor) reflects atomic displacement in the crystal lattice. It is an experimental observable (units Å²), not a prediction; low values mean the atom is pinned down, high values mean it moves or is heterogeneous across the crystal.

Predicted aligned error is AlphaFold's pairwise confidence. Unlike pLDDT (per-residue), PAE is per-residue-pair and captures whether two parts of the structure are correctly placed relative to each other. Units are ångströms of expected positional error.